Protein AF-A0AAV9ZLQ4-F1 (afdb_monomer_lite)

Organism: NCBI:txid2862362

Foldseek 3Di:
DDDDPPDDPVVVQVVQLVVQVVVLVLLCVQVCVVVCVQLVNPDCPLVNLAHQAFDDPDPVVCQDQSNWHWHKFKAFPVLQVVLQVVQVVVCVVVVPHRPPDGQWDFSTWGDDDPLNRTITITIGTHHPVLVPCPPDVVSVLSVQLRVLRSQCSGNPPNPVSVVSNCVSVVVVCVPVVSCVVVCVVCVVPPVVVVVVVPVVPPPPDPDDDD

Sequence (210 aa):
YQWNEAFNHSRFRSHIMISNEHDIDQWIKTDTEQRLQRLGIENGDKLSSAQRMTFASTAGDIIQRSCDIRVPVILPISFAVFANQVVKDFSTVSGIGIPGNPLLECLSCGPDHHDGSVEGLFLWTIGCELMWQKSHRAIDGLFEVLYAFKQANHPLREDVQLKRLFTALSRHANSQSEYDAFRQWMCPMFLEEFRLTIKPRLNTSTLTLD

Structure (mmCIF, N/CA/C/O backbone):
data_AF-A0AAV9ZLQ4-F1
#
_entry.id   AF-A0AAV9ZLQ4-F1
#
loop_
_atom_site.group_PDB
_atom_site.id
_atom_site.type_symbol
_atom_site.label_atom_id
_atom_site.label_alt_id
_atom_site.label_comp_id
_atom_site.label_asym_id
_atom_site.label_entity_id
_atom_site.label_seq_id
_atom_site.pdbx_PDB_ins_code
_atom_site.Cartn_x
_atom_site.Cartn_y
_atom_site.Cartn_z
_atom_site.occupancy
_atom_site.B_iso_or_equiv
_atom_site.auth_seq_id
_atom_site.auth_comp_id
_atom_site.auth_asym_id
_atom_site.auth_atom_id
_atom_site.pdbx_PDB_model_num
ATOM 1 N N . TYR A 1 1 ? 3.397 15.494 27.813 1.00 43.38 1 TYR A N 1
ATOM 2 C CA . TYR A 1 1 ? 2.218 15.747 26.965 1.00 43.38 1 TYR A CA 1
ATOM 3 C C . TYR A 1 1 ? 1.085 16.215 27.859 1.00 43.38 1 TYR A C 1
ATOM 5 O O . TYR A 1 1 ? 0.721 15.470 28.757 1.00 43.38 1 TYR A O 1
ATOM 13 N N . GLN A 1 2 ? 0.603 17.450 27.696 1.00 58.69 2 GLN A N 1
ATOM 14 C CA . GLN A 1 2 ? -0.590 17.916 28.411 1.00 58.69 2 GLN A CA 1
ATOM 15 C C . GLN A 1 2 ? -1.830 17.419 27.664 1.00 58.69 2 GLN A C 1
ATOM 17 O O . GLN A 1 2 ? -1.904 17.540 26.441 1.00 58.69 2 GLN A O 1
ATOM 22 N N . TRP A 1 3 ? -2.761 16.805 28.392 1.00 65.69 3 TRP A N 1
ATOM 23 C CA . TRP A 1 3 ? -4.039 16.358 27.847 1.00 65.69 3 TRP A CA 1
ATOM 24 C C . TRP A 1 3 ? -4.874 17.575 27.436 1.00 65.69 3 TRP A C 1
ATOM 26 O O . TRP A 1 3 ? -5.020 18.516 28.212 1.00 65.69 3 TRP A O 1
ATOM 36 N N . ASN A 1 4 ? -5.399 17.574 26.210 1.00 77.31 4 ASN A N 1
ATOM 37 C CA . ASN A 1 4 ? -6.271 18.642 25.734 1.00 77.31 4 ASN A CA 1
ATOM 38 C C . ASN A 1 4 ? -7.711 18.336 26.161 1.00 77.31 4 ASN A C 1
ATOM 40 O O . ASN A 1 4 ? -8.364 17.488 25.560 1.00 77.31 4 ASN A O 1
ATOM 44 N N . GLU A 1 5 ? -8.219 19.043 27.171 1.00 82.31 5 GLU A N 1
ATOM 45 C CA . GLU A 1 5 ? -9.595 18.865 27.660 1.00 82.31 5 GLU A CA 1
ATOM 46 C C . GLU A 1 5 ? -10.665 19.193 26.607 1.00 82.31 5 GLU A C 1
ATOM 48 O O . GLU A 1 5 ? -11.797 18.730 26.703 1.00 82.31 5 GLU A O 1
ATOM 53 N N . ALA A 1 6 ? -10.307 19.929 25.552 1.00 77.94 6 ALA A N 1
ATOM 54 C CA . ALA A 1 6 ? -11.186 20.215 24.426 1.00 77.94 6 ALA A CA 1
ATOM 55 C C . ALA A 1 6 ? -11.095 19.161 23.298 1.00 77.94 6 ALA A C 1
ATOM 57 O O . ALA A 1 6 ? -11.530 19.421 22.168 1.00 77.94 6 ALA A O 1
ATOM 58 N N . PHE A 1 7 ? -10.496 17.994 23.564 1.00 75.62 7 PHE A N 1
ATOM 59 C CA . PHE A 1 7 ? -10.468 16.855 22.649 1.00 75.62 7 PHE A CA 1
ATOM 60 C C . PHE A 1 7 ? -11.867 16.243 22.507 1.00 75.62 7 PHE A C 1
ATOM 62 O O . PHE A 1 7 ? -12.508 15.873 23.486 1.00 75.62 7 PHE A O 1
ATOM 69 N N . ASN A 1 8 ? -12.346 16.117 21.270 1.00 84.56 8 ASN A N 1
ATOM 70 C CA . ASN A 1 8 ? -13.591 15.422 20.957 1.00 84.56 8 ASN A CA 1
ATOM 71 C C . ASN A 1 8 ? -13.442 14.623 19.656 1.00 84.56 8 ASN A C 1
ATOM 73 O O . ASN A 1 8 ? -12.529 14.871 18.863 1.00 84.56 8 ASN A O 1
ATOM 77 N N . HIS A 1 9 ? -14.351 13.672 19.423 1.00 81.06 9 HIS A N 1
ATOM 78 C CA . HIS A 1 9 ? -14.289 12.772 18.265 1.00 81.06 9 HIS A CA 1
ATOM 79 C C . HIS A 1 9 ? -14.282 13.518 16.925 1.00 81.06 9 HIS A C 1
ATOM 81 O O . HIS A 1 9 ? -13.586 13.107 16.000 1.00 81.06 9 HIS A O 1
ATOM 87 N N . SER A 1 10 ? -15.010 14.636 16.823 1.00 84.25 10 SER A N 1
ATOM 88 C CA . SER A 1 10 ? -15.039 15.444 15.601 1.00 84.25 10 SER A CA 1
ATOM 89 C C . SER A 1 10 ? -13.664 16.027 15.291 1.00 84.25 10 SER A C 1
ATOM 91 O O . SER A 1 10 ? -13.196 15.920 14.163 1.00 84.25 10 SER A O 1
ATOM 93 N N . ARG A 1 11 ? -12.989 16.602 16.293 1.00 82.12 11 ARG A N 1
ATOM 94 C CA . ARG A 1 11 ? -11.636 17.151 16.139 1.00 82.12 11 ARG A CA 1
ATOM 95 C C . ARG A 1 11 ? -10.627 16.061 15.821 1.00 82.12 11 ARG A C 1
ATOM 97 O O . ARG A 1 11 ? -9.795 16.258 14.946 1.00 82.12 11 ARG A O 1
ATOM 104 N N . PHE A 1 12 ? -10.720 14.909 16.482 1.00 82.75 12 PHE A N 1
ATOM 105 C CA . PHE A 1 12 ? -9.845 13.776 16.189 1.00 82.75 12 PHE A CA 1
ATOM 106 C C . PHE A 1 12 ? -9.976 13.310 14.735 1.00 82.75 12 PHE A C 1
ATOM 108 O O . PHE A 1 12 ? -8.971 13.164 14.044 1.00 82.75 12 PHE A O 1
ATOM 115 N N . ARG A 1 13 ? -11.214 13.172 14.242 1.00 86.19 13 ARG A N 1
ATOM 116 C CA . ARG A 1 13 ? -11.487 12.851 12.837 1.00 86.19 13 ARG A CA 1
ATOM 117 C C . ARG A 1 13 ? -10.885 13.893 11.896 1.00 86.19 13 ARG A C 1
ATOM 119 O O . ARG A 1 13 ? -10.197 13.517 10.952 1.00 86.19 13 ARG A O 1
ATOM 126 N N . SER A 1 14 ? -11.094 15.182 12.168 1.00 84.62 14 SER A N 1
ATOM 127 C CA . SER A 1 14 ? -10.501 16.261 11.370 1.00 84.62 14 SER A CA 1
ATOM 128 C C . SER A 1 14 ? -8.971 16.197 11.363 1.00 84.62 14 SER A C 1
ATOM 130 O O . SER A 1 14 ? -8.370 16.341 10.306 1.00 84.62 14 SER A O 1
ATOM 132 N N . HIS A 1 15 ? -8.333 15.920 12.504 1.00 84.62 15 HIS A N 1
ATOM 133 C CA . HIS A 1 15 ? -6.879 15.763 12.577 1.00 84.62 15 HIS A CA 1
ATOM 134 C C . HIS A 1 15 ? -6.368 14.580 11.748 1.00 84.62 15 HIS A C 1
ATOM 136 O O . HIS A 1 15 ? -5.341 14.716 11.091 1.00 84.62 15 HIS A O 1
ATOM 142 N N . ILE A 1 16 ? -7.079 13.448 11.737 1.00 84.56 16 ILE A N 1
ATOM 143 C CA . ILE A 1 16 ? -6.725 12.302 10.887 1.00 84.56 16 ILE A CA 1
ATOM 144 C C . ILE A 1 16 ? -6.841 12.662 9.405 1.00 84.56 16 ILE A C 1
ATOM 146 O O . ILE A 1 16 ? -5.930 12.351 8.644 1.00 84.56 16 ILE A O 1
ATOM 150 N N . MET A 1 17 ? -7.923 13.335 8.997 1.00 85.50 17 MET A N 1
ATOM 151 C CA . MET A 1 17 ? -8.110 13.754 7.602 1.00 85.50 17 MET A CA 1
ATOM 152 C C . MET A 1 17 ? -6.990 14.697 7.151 1.00 85.50 17 MET A C 1
ATOM 154 O O . MET A 1 17 ? -6.310 14.396 6.176 1.00 85.50 17 MET A O 1
ATOM 158 N N . ILE A 1 18 ? -6.714 15.745 7.936 1.00 85.38 18 ILE A N 1
ATOM 159 C CA . ILE A 1 18 ? -5.615 16.690 7.677 1.00 85.38 18 ILE A CA 1
ATOM 160 C C . ILE A 1 18 ? -4.266 15.962 7.623 1.00 85.38 18 ILE A C 1
ATOM 162 O O . ILE A 1 18 ? -3.424 16.276 6.789 1.00 85.38 18 ILE A O 1
ATOM 166 N N . SER A 1 19 ? -4.040 14.980 8.500 1.00 84.31 19 SER A N 1
ATOM 167 C CA . SER A 1 19 ? -2.794 14.211 8.500 1.00 84.31 19 SER A CA 1
ATOM 168 C C . SER A 1 19 ? -2.651 13.320 7.266 1.00 84.31 19 SER A C 1
ATOM 170 O O . SER A 1 19 ? -1.540 13.191 6.764 1.00 84.31 19 SER A O 1
ATOM 172 N N . ASN A 1 20 ? -3.730 12.697 6.783 1.00 83.56 20 ASN A N 1
ATOM 173 C CA . ASN A 1 20 ? -3.691 11.895 5.558 1.00 83.56 20 ASN A CA 1
ATOM 174 C C . ASN A 1 20 ? -3.419 12.779 4.334 1.00 83.56 20 ASN A C 1
ATOM 176 O O . ASN A 1 20 ? -2.557 12.435 3.531 1.00 83.56 20 ASN A O 1
ATOM 180 N N . GLU A 1 21 ? -4.100 13.924 4.228 1.00 86.00 21 GLU A N 1
ATOM 181 C CA . GLU A 1 21 ? -3.862 14.920 3.174 1.00 86.00 21 GLU A CA 1
ATOM 182 C C . GLU A 1 21 ? -2.408 15.403 3.198 1.00 86.00 21 GLU A C 1
ATOM 184 O O . GLU A 1 21 ? -1.716 15.353 2.183 1.00 86.00 21 GLU A O 1
ATOM 189 N N . HIS A 1 22 ? -1.902 15.773 4.379 1.00 84.31 22 HIS A N 1
ATOM 190 C CA . HIS A 1 22 ? -0.515 16.198 4.543 1.00 84.31 22 HIS A CA 1
ATOM 191 C C . HIS A 1 22 ? 0.486 15.112 4.136 1.00 84.31 22 HIS A C 1
ATOM 193 O O . HIS A 1 22 ? 1.472 15.409 3.467 1.00 84.31 22 HIS A O 1
ATOM 199 N N . ASP A 1 23 ? 0.249 13.857 4.520 1.00 81.00 23 ASP A N 1
ATOM 200 C CA . ASP A 1 23 ? 1.123 12.739 4.165 1.00 81.00 23 ASP A CA 1
ATOM 201 C C . ASP A 1 23 ? 1.166 12.498 2.648 1.00 81.00 23 ASP A C 1
ATOM 203 O O . ASP A 1 23 ? 2.237 12.214 2.109 1.00 81.00 23 ASP A O 1
ATOM 207 N N . ILE A 1 24 ? 0.026 12.623 1.960 1.00 82.94 24 ILE A N 1
ATOM 208 C CA . ILE A 1 24 ? -0.060 12.507 0.497 1.00 82.94 24 ILE A CA 1
ATOM 209 C C . ILE A 1 24 ? 0.680 13.669 -0.166 1.00 82.94 24 ILE A C 1
ATOM 211 O O . ILE A 1 24 ? 1.508 13.438 -1.044 1.00 82.94 24 ILE A O 1
ATOM 215 N N . ASP A 1 25 ? 0.452 14.899 0.296 1.00 83.44 25 ASP A N 1
ATOM 216 C CA . ASP A 1 25 ? 1.139 16.088 -0.208 1.00 83.44 25 ASP A CA 1
ATOM 217 C C . ASP A 1 25 ? 2.655 15.977 -0.052 1.00 83.44 25 ASP A C 1
ATOM 219 O O . ASP A 1 25 ? 3.410 16.306 -0.968 1.00 83.44 25 ASP A O 1
ATOM 223 N N . GLN A 1 26 ? 3.117 15.519 1.116 1.00 80.50 26 GLN A N 1
ATOM 224 C CA . GLN A 1 26 ? 4.537 15.295 1.360 1.00 80.50 26 GLN A CA 1
ATOM 225 C C . GLN A 1 26 ? 5.087 14.228 0.422 1.00 80.50 26 GLN A C 1
ATOM 227 O O . GLN A 1 26 ? 6.150 14.440 -0.157 1.00 80.50 26 GLN A O 1
ATOM 232 N N . TRP A 1 27 ? 4.369 13.119 0.237 1.00 78.25 27 TRP A N 1
ATOM 233 C CA . TRP A 1 27 ? 4.774 12.039 -0.661 1.00 78.25 27 TRP A CA 1
ATOM 234 C C . TRP A 1 27 ? 4.890 12.503 -2.121 1.00 78.25 27 TRP A C 1
ATOM 236 O O . TRP A 1 27 ? 5.879 12.196 -2.779 1.00 78.25 27 TRP A O 1
ATOM 246 N N . ILE A 1 28 ? 3.945 13.316 -2.606 1.00 79.69 28 ILE A N 1
ATOM 247 C CA . ILE A 1 28 ? 4.001 13.903 -3.955 1.00 79.69 28 ILE A CA 1
ATOM 248 C C . ILE A 1 28 ? 5.228 14.817 -4.092 1.00 79.69 28 ILE A C 1
ATOM 250 O O . ILE A 1 28 ? 5.986 14.683 -5.050 1.00 79.69 28 ILE A O 1
ATOM 254 N N . LYS A 1 29 ? 5.462 15.705 -3.114 1.00 77.38 29 LYS A N 1
ATOM 255 C CA . LYS A 1 29 ? 6.555 16.698 -3.136 1.00 77.38 29 LYS A CA 1
ATOM 256 C C . LYS A 1 29 ? 7.956 16.093 -3.004 1.00 77.38 29 LYS A C 1
ATOM 258 O O . LYS A 1 29 ? 8.941 16.744 -3.340 1.00 77.38 29 LYS A O 1
ATOM 263 N N . THR A 1 30 ? 8.078 14.881 -2.468 1.00 69.12 30 THR A N 1
ATOM 264 C CA . THR A 1 30 ? 9.369 14.248 -2.182 1.00 69.12 30 THR A CA 1
ATOM 265 C C . THR A 1 30 ? 9.844 13.405 -3.365 1.00 69.12 30 THR A C 1
ATOM 267 O O . THR A 1 30 ? 9.633 12.200 -3.360 1.00 69.12 30 THR A O 1
ATOM 270 N N . ASP A 1 31 ? 10.457 14.043 -4.378 1.00 58.31 31 ASP A N 1
ATOM 271 C CA . ASP A 1 31 ? 11.136 13.480 -5.584 1.00 58.31 31 ASP A CA 1
ATOM 272 C C . ASP A 1 31 ? 10.352 12.426 -6.406 1.00 58.31 31 ASP A C 1
ATOM 274 O O . ASP A 1 31 ? 10.776 11.926 -7.448 1.00 58.31 31 ASP A O 1
ATOM 278 N N . THR A 1 32 ? 9.138 12.121 -5.962 1.00 64.19 32 THR A N 1
ATOM 279 C CA . THR A 1 32 ? 8.181 11.248 -6.618 1.00 64.19 32 THR A CA 1
ATOM 280 C C . THR A 1 32 ? 7.447 12.034 -7.697 1.00 64.19 32 THR A C 1
ATOM 282 O O . THR A 1 32 ? 6.981 11.431 -8.648 1.00 64.19 32 THR A O 1
ATOM 285 N N . GLU A 1 33 ? 7.413 13.369 -7.635 1.00 72.12 33 GLU A N 1
ATOM 286 C CA . GLU A 1 33 ? 6.785 14.234 -8.639 1.00 72.12 33 GLU A CA 1
ATOM 287 C C . GLU A 1 33 ? 7.270 13.929 -10.067 1.00 72.12 33 GLU A C 1
ATOM 289 O O . GLU A 1 33 ? 6.452 13.699 -10.954 1.00 72.12 33 GLU A O 1
ATOM 294 N N . GLN A 1 34 ? 8.583 13.787 -10.288 1.00 71.25 34 GLN A N 1
ATOM 295 C CA . GLN A 1 34 ? 9.123 13.423 -11.607 1.00 71.25 34 GLN A CA 1
ATOM 296 C C . GLN A 1 34 ? 8.744 11.994 -12.033 1.00 71.25 34 GLN A C 1
ATOM 298 O O . GLN A 1 34 ? 8.537 11.721 -13.217 1.00 71.25 34 GLN A O 1
ATOM 303 N N . ARG A 1 35 ? 8.656 11.050 -11.086 1.00 75.88 35 ARG A N 1
ATOM 304 C CA . ARG A 1 35 ? 8.195 9.674 -11.357 1.00 75.88 35 ARG A CA 1
ATOM 305 C C . ARG A 1 35 ? 6.695 9.638 -11.648 1.00 75.88 35 ARG A C 1
ATOM 307 O O . ARG A 1 35 ? 6.276 8.964 -12.578 1.00 75.88 35 ARG A O 1
ATOM 314 N N . LEU A 1 36 ? 5.894 10.400 -10.913 1.00 77.44 36 LEU A N 1
ATOM 315 C CA . LEU A 1 36 ? 4.449 10.535 -11.091 1.00 77.44 36 LEU A CA 1
ATOM 316 C C . LEU A 1 36 ? 4.113 11.194 -12.429 1.00 77.44 36 LEU A C 1
ATOM 318 O O . LEU A 1 36 ? 3.237 10.699 -13.135 1.00 77.44 36 LEU A O 1
ATOM 322 N N . GLN A 1 37 ? 4.863 12.224 -12.827 1.00 78.38 37 GLN A N 1
ATOM 323 C CA . GLN A 1 37 ? 4.755 12.832 -14.155 1.00 78.38 37 GLN A CA 1
ATOM 324 C C . GLN A 1 37 ? 5.039 11.811 -15.265 1.00 78.38 37 GLN A C 1
ATOM 326 O O . GLN A 1 37 ? 4.257 11.705 -16.206 1.00 78.38 37 GLN A O 1
ATOM 331 N N . ARG A 1 38 ? 6.094 10.989 -15.132 1.00 77.06 38 ARG A N 1
ATOM 332 C CA . ARG A 1 38 ? 6.369 9.880 -16.072 1.00 77.06 38 ARG A CA 1
ATOM 333 C C . ARG A 1 38 ? 5.235 8.854 -16.139 1.00 77.06 38 ARG A C 1
ATOM 335 O O . ARG A 1 38 ? 4.995 8.276 -17.194 1.00 77.06 38 ARG A O 1
ATOM 342 N N . LEU A 1 39 ? 4.521 8.655 -15.034 1.00 77.88 39 LEU A N 1
ATOM 343 C CA . LEU A 1 39 ? 3.338 7.796 -14.955 1.00 77.88 39 LEU A CA 1
ATOM 344 C C . LEU A 1 39 ? 2.045 8.500 -15.412 1.00 77.88 39 LEU A C 1
ATOM 346 O O . LEU A 1 39 ? 0.964 7.929 -15.255 1.00 77.88 39 LEU A O 1
ATOM 350 N N . GLY A 1 40 ? 2.117 9.720 -15.958 1.00 75.25 40 GLY A N 1
ATOM 351 C CA . GLY A 1 40 ? 0.956 10.473 -16.443 1.00 75.25 40 GLY A CA 1
ATOM 352 C C . GLY A 1 40 ? 0.020 10.941 -15.327 1.00 75.25 40 GLY A C 1
ATOM 353 O O . GLY A 1 40 ? -1.200 10.962 -15.500 1.00 75.25 40 GLY A O 1
ATOM 354 N N . ILE A 1 41 ? 0.567 11.242 -14.147 1.00 75.06 41 ILE A N 1
ATOM 355 C CA . ILE A 1 41 ? -0.188 11.764 -13.007 1.00 75.06 41 ILE A CA 1
ATOM 356 C C . ILE A 1 41 ? 0.215 13.212 -12.784 1.00 75.06 41 ILE A C 1
ATOM 358 O O . ILE A 1 41 ? 1.253 13.501 -12.196 1.00 75.06 41 ILE A O 1
ATOM 362 N N . GLU A 1 42 ? -0.629 14.110 -13.280 1.00 65.81 42 GLU A N 1
ATOM 363 C CA . GLU A 1 42 ? -0.389 15.555 -13.238 1.00 65.81 42 GLU A CA 1
ATOM 364 C C . GLU A 1 42 ? -0.992 16.208 -11.989 1.00 65.81 42 GLU A C 1
ATOM 366 O O . GLU A 1 42 ? -0.467 17.204 -11.510 1.00 65.81 42 GLU A O 1
ATOM 371 N N . ASN A 1 43 ? -2.044 15.613 -11.415 1.00 63.06 43 ASN A N 1
ATOM 372 C CA . ASN A 1 43 ? -2.726 16.111 -10.223 1.00 63.06 43 ASN A CA 1
ATOM 373 C C . ASN A 1 43 ? -2.988 14.952 -9.256 1.00 63.06 43 ASN A C 1
ATOM 375 O O . ASN A 1 43 ? -3.426 13.875 -9.671 1.00 63.06 43 ASN A O 1
ATOM 379 N N . GLY A 1 44 ? -2.741 15.169 -7.961 1.00 64.62 44 GLY A N 1
ATOM 380 C CA . GLY A 1 44 ? -2.916 14.188 -6.880 1.00 64.62 44 GLY A CA 1
ATOM 381 C C . GLY A 1 44 ? -4.334 13.617 -6.719 1.00 64.62 44 GLY A C 1
ATOM 382 O O . GLY A 1 44 ? -4.558 12.812 -5.823 1.00 64.62 44 GLY A O 1
ATOM 383 N N . ASP A 1 45 ? -5.284 13.959 -7.591 1.00 70.81 45 ASP A N 1
ATOM 384 C CA . ASP A 1 45 ? -6.664 13.466 -7.603 1.00 70.81 45 ASP A CA 1
ATOM 385 C C . ASP A 1 45 ? -6.749 11.935 -7.602 1.00 70.81 45 ASP A C 1
ATOM 387 O O . ASP A 1 45 ? -7.587 11.356 -6.908 1.00 70.81 45 ASP A O 1
ATOM 391 N N . LYS A 1 46 ? -5.835 11.250 -8.304 1.00 72.75 46 LYS A N 1
ATOM 392 C CA . LYS A 1 46 ? -5.750 9.776 -8.291 1.00 72.75 46 LYS A CA 1
ATOM 393 C C . LYS A 1 46 ? -5.375 9.210 -6.913 1.00 72.75 46 LYS A C 1
ATOM 395 O O . LYS A 1 46 ? -5.680 8.059 -6.618 1.00 72.75 46 LYS A O 1
ATOM 400 N N . LEU A 1 47 ? -4.743 10.016 -6.064 1.00 82.00 47 LEU A N 1
ATOM 401 C CA . LEU A 1 47 ? -4.331 9.675 -4.703 1.00 82.00 47 LEU A CA 1
ATOM 402 C C . LEU A 1 47 ? -5.341 10.126 -3.645 1.00 82.00 47 LEU A C 1
ATOM 404 O O . LEU A 1 47 ? -5.135 9.831 -2.474 1.00 82.00 47 LEU A O 1
ATOM 408 N N . SER A 1 48 ? -6.448 10.772 -4.028 1.00 81.38 48 SER A N 1
ATOM 409 C CA . SER A 1 48 ? -7.499 11.226 -3.096 1.00 81.38 48 SER A CA 1
ATOM 410 C C . SER A 1 48 ? -8.075 10.109 -2.221 1.00 81.38 48 SER A C 1
ATOM 412 O O . SER A 1 48 ? -8.610 10.365 -1.146 1.00 81.38 48 SER A O 1
ATOM 414 N N . SER A 1 49 ? -7.953 8.862 -2.675 1.00 84.25 49 SER A N 1
ATOM 415 C CA . SER A 1 49 ? -8.414 7.680 -1.952 1.00 84.25 49 SER A CA 1
ATOM 416 C C . SER A 1 49 ? -7.319 6.959 -1.153 1.00 84.25 49 SER A C 1
ATOM 418 O O . SER A 1 49 ? -7.590 5.923 -0.541 1.00 84.25 49 SER A O 1
ATOM 420 N N . ALA A 1 50 ? -6.093 7.495 -1.139 1.00 85.62 50 ALA A N 1
ATOM 421 C CA . ALA A 1 50 ? -5.042 7.062 -0.232 1.00 85.62 50 ALA A CA 1
ATOM 422 C C . ALA A 1 50 ? -5.369 7.499 1.201 1.00 85.62 50 ALA A C 1
ATOM 424 O O . ALA A 1 50 ? -5.855 8.596 1.461 1.00 85.62 50 ALA A O 1
ATOM 425 N N . GLN A 1 51 ? -5.087 6.619 2.152 1.00 87.69 51 GLN A N 1
ATOM 426 C CA . GLN A 1 51 ? -5.431 6.817 3.548 1.00 87.69 51 GLN A CA 1
ATOM 427 C C . GLN A 1 51 ? -4.487 5.995 4.420 1.00 87.69 51 GLN A C 1
ATOM 429 O O . GLN A 1 51 ? -4.510 4.769 4.390 1.00 87.69 51 GLN A O 1
ATOM 434 N N . ARG A 1 52 ? -3.644 6.651 5.222 1.00 83.81 52 ARG A N 1
ATOM 435 C CA . ARG A 1 52 ? -2.692 5.959 6.110 1.00 83.81 52 ARG A CA 1
ATOM 436 C C . ARG A 1 52 ? -3.266 5.678 7.489 1.00 83.81 52 ARG A C 1
ATOM 438 O O . ARG A 1 52 ? -2.806 4.763 8.168 1.00 83.81 52 ARG A O 1
ATOM 445 N N . MET A 1 53 ? -4.251 6.471 7.895 1.00 85.56 53 MET A N 1
ATOM 446 C CA . MET A 1 53 ? -4.955 6.338 9.161 1.00 85.56 53 MET A CA 1
ATOM 447 C C . MET A 1 53 ? -6.457 6.417 8.941 1.00 85.56 53 MET A C 1
ATOM 449 O O . MET A 1 53 ? -6.950 7.263 8.192 1.00 85.56 53 MET A O 1
ATOM 453 N N . THR A 1 54 ? -7.191 5.560 9.638 1.00 87.12 54 THR A N 1
ATOM 454 C CA . THR A 1 54 ? -8.650 5.527 9.619 1.00 87.12 54 THR A CA 1
ATOM 455 C C . THR A 1 54 ? -9.223 5.711 11.015 1.00 87.12 54 THR A C 1
ATOM 457 O O . THR A 1 54 ? -8.532 5.559 12.023 1.00 87.12 54 THR A O 1
ATOM 460 N N . PHE A 1 55 ? -10.492 6.081 11.065 1.00 85.12 55 PHE A N 1
ATOM 461 C CA . PHE A 1 55 ? -11.252 6.217 12.290 1.00 85.12 55 PHE A CA 1
ATOM 462 C C . PHE A 1 55 ? -12.702 5.863 12.011 1.00 85.12 55 PHE A C 1
ATOM 464 O O . PHE A 1 55 ? -13.242 6.197 10.957 1.00 85.12 55 PHE A O 1
ATOM 471 N N . ALA A 1 56 ? -13.342 5.260 13.004 1.00 87.31 56 ALA A N 1
ATOM 472 C CA . ALA A 1 56 ? -14.762 5.000 12.980 1.00 87.31 56 ALA A CA 1
ATOM 473 C C . ALA A 1 56 ? -15.355 5.166 14.382 1.00 87.31 56 ALA A C 1
ATOM 475 O O . ALA A 1 56 ? -14.657 5.033 15.389 1.00 87.31 56 ALA A O 1
ATOM 476 N N . SER A 1 57 ? -16.649 5.478 14.454 1.00 85.44 57 SER A N 1
ATOM 477 C CA . SER A 1 57 ? -17.347 5.669 15.732 1.00 85.44 57 SER A CA 1
ATOM 478 C C . SER A 1 57 ? -17.690 4.354 16.430 1.00 85.44 57 SER A C 1
ATOM 480 O O . SER A 1 57 ? -17.979 4.362 17.625 1.00 85.44 57 SER A O 1
ATOM 482 N N . THR A 1 58 ? -17.639 3.233 15.708 1.00 88.19 58 THR A N 1
ATOM 483 C CA . THR A 1 58 ? -17.877 1.898 16.252 1.00 88.19 58 THR A CA 1
ATOM 484 C C . THR A 1 58 ? -16.844 0.900 15.733 1.00 88.19 58 THR A C 1
ATOM 486 O O . THR A 1 58 ? -16.230 1.092 14.682 1.00 88.19 58 THR A O 1
ATOM 489 N N . ALA A 1 59 ? -16.674 -0.207 16.459 1.00 85.81 59 ALA A N 1
ATOM 490 C CA . ALA A 1 59 ? -15.827 -1.315 16.020 1.00 85.81 59 ALA A CA 1
ATOM 491 C C . ALA A 1 59 ? -16.400 -2.071 14.803 1.00 85.81 59 ALA A C 1
ATOM 493 O O . ALA A 1 59 ? -15.657 -2.747 14.105 1.00 85.81 59 ALA A O 1
ATOM 494 N N . GLY A 1 60 ? -17.706 -1.975 14.535 1.00 86.75 60 GLY A N 1
ATOM 495 C CA . GLY A 1 60 ? -18.293 -2.549 13.321 1.00 86.75 60 GLY A CA 1
ATOM 496 C C . GLY A 1 60 ? -17.970 -1.719 12.080 1.00 86.75 60 GLY A C 1
ATOM 497 O O . GLY A 1 60 ? -17.781 -2.264 10.999 1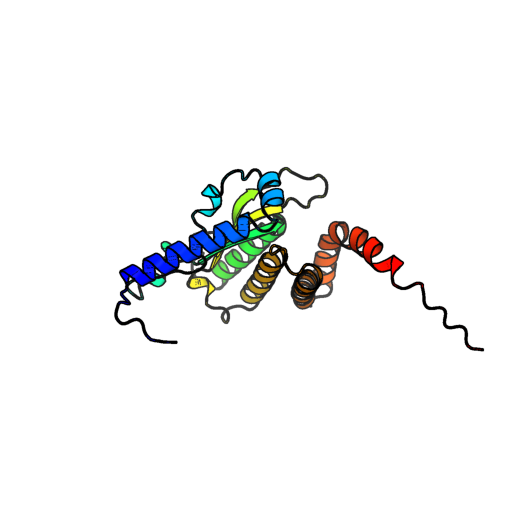.00 86.75 60 GLY A O 1
ATOM 498 N N . ASP A 1 61 ? -17.851 -0.405 12.246 1.00 87.88 61 ASP A N 1
ATOM 499 C CA . ASP A 1 61 ? -17.541 0.503 11.146 1.00 87.88 61 ASP A CA 1
ATOM 500 C C . ASP A 1 61 ? -16.051 0.474 10.777 1.00 87.88 61 ASP A C 1
ATOM 502 O O . ASP A 1 61 ? -15.712 0.591 9.606 1.00 87.88 61 ASP A O 1
ATOM 506 N N . ILE A 1 62 ? -15.148 0.258 11.745 1.00 87.19 62 ILE A N 1
ATOM 507 C CA . ILE A 1 62 ? -13.695 0.260 11.478 1.00 87.19 62 ILE A CA 1
ATOM 508 C C . ILE A 1 62 ? -13.242 -0.902 10.586 1.00 87.19 62 ILE A C 1
ATOM 510 O O . ILE A 1 62 ? -12.220 -0.795 9.918 1.00 87.19 62 ILE A O 1
ATOM 514 N N . ILE A 1 63 ? -13.995 -2.004 10.579 1.00 86.06 63 ILE A N 1
ATOM 515 C CA . ILE A 1 63 ? -13.728 -3.176 9.733 1.00 86.06 63 ILE A CA 1
ATOM 516 C C . ILE A 1 63 ? -14.393 -3.066 8.354 1.00 86.06 63 ILE A C 1
ATOM 518 O O . ILE A 1 63 ? -14.288 -3.983 7.544 1.00 86.06 63 ILE A O 1
ATOM 522 N N . GLN A 1 64 ? -15.120 -1.977 8.080 1.00 87.50 64 GLN A N 1
ATOM 523 C CA . GLN A 1 64 ? -15.672 -1.732 6.753 1.00 87.50 64 GLN A CA 1
ATOM 524 C C . GLN A 1 64 ? -14.562 -1.323 5.790 1.00 87.50 64 GLN A C 1
ATOM 526 O O . GLN A 1 64 ? -13.631 -0.614 6.157 1.00 87.50 64 GLN A O 1
ATOM 531 N N . ARG A 1 65 ? -14.731 -1.668 4.512 1.00 83.50 65 ARG A N 1
ATOM 532 C CA . ARG A 1 65 ? -13.748 -1.362 3.460 1.00 83.50 65 ARG A CA 1
ATOM 533 C C . ARG A 1 65 ? -13.474 0.128 3.267 1.00 83.50 65 ARG A C 1
ATOM 535 O O . ARG A 1 65 ? -12.393 0.518 2.850 1.00 83.50 65 ARG A O 1
ATOM 542 N N . SER A 1 66 ? -14.447 0.984 3.580 1.00 86.81 66 SER A N 1
ATOM 543 C CA . SER A 1 66 ? -14.255 2.441 3.579 1.00 86.81 66 SER A CA 1
ATOM 544 C C . SER A 1 66 ? -13.229 2.914 4.611 1.00 86.81 66 SER A C 1
ATOM 546 O O . SER A 1 66 ? -12.802 4.062 4.557 1.00 86.81 66 SER A O 1
ATOM 548 N N . CYS A 1 67 ? -12.873 2.055 5.566 1.00 88.06 67 CYS A N 1
ATOM 549 C CA . CYS A 1 67 ? -11.873 2.300 6.588 1.00 88.06 67 CYS A CA 1
ATOM 550 C C . CYS A 1 67 ? -10.544 1.581 6.310 1.00 88.06 67 CYS A C 1
ATOM 552 O O . CYS A 1 67 ? -9.640 1.710 7.134 1.00 88.06 67 CYS A O 1
ATOM 554 N N . ASP A 1 68 ? -10.394 0.872 5.188 1.00 89.06 68 ASP A N 1
ATOM 555 C CA . ASP A 1 68 ? -9.137 0.202 4.859 1.00 89.06 68 ASP A CA 1
ATOM 556 C C . ASP A 1 68 ? -8.001 1.218 4.699 1.00 89.06 68 ASP A C 1
ATOM 558 O O . ASP A 1 68 ? -8.166 2.311 4.150 1.00 89.06 68 ASP A O 1
ATOM 562 N N . ILE A 1 69 ? -6.811 0.843 5.164 1.00 89.50 69 ILE A N 1
ATOM 563 C CA . ILE A 1 69 ? -5.612 1.651 4.950 1.00 89.50 69 ILE A CA 1
ATOM 564 C C . ILE A 1 69 ? -5.182 1.463 3.495 1.00 89.50 69 ILE A C 1
ATOM 566 O O . ILE A 1 69 ? -5.020 0.337 3.033 1.00 89.50 69 ILE A O 1
ATOM 570 N N . ARG A 1 70 ? -4.963 2.559 2.770 1.00 91.06 70 ARG A N 1
ATOM 571 C CA . ARG A 1 70 ? -4.590 2.557 1.351 1.00 91.06 70 ARG A CA 1
ATOM 572 C C . ARG A 1 70 ? -3.329 3.379 1.154 1.00 91.06 70 ARG A C 1
ATOM 574 O O . ARG A 1 70 ? -3.333 4.597 1.312 1.00 91.06 70 ARG A O 1
ATOM 581 N N . VAL A 1 71 ? -2.226 2.706 0.854 1.00 89.12 71 VAL A N 1
ATOM 582 C CA . VAL A 1 71 ? -0.896 3.316 0.772 1.00 89.12 71 VAL A CA 1
ATOM 583 C C . VAL A 1 71 ? -0.453 3.375 -0.688 1.00 89.12 71 VAL A C 1
ATOM 585 O O . VAL A 1 71 ? -0.425 2.333 -1.341 1.00 89.12 71 VAL A O 1
ATOM 588 N N . PRO A 1 72 ? -0.070 4.548 -1.216 1.00 89.38 72 PRO A N 1
ATOM 589 C CA . PRO A 1 72 ? 0.478 4.625 -2.557 1.00 89.38 72 PRO A CA 1
ATOM 590 C C . PRO A 1 72 ? 1.867 3.994 -2.607 1.00 89.38 72 PRO A C 1
ATOM 592 O O . PRO A 1 72 ? 2.714 4.230 -1.739 1.00 89.38 72 PRO A O 1
ATOM 595 N N . VAL A 1 73 ? 2.098 3.186 -3.635 1.00 88.56 73 VAL A N 1
ATOM 596 C CA . VAL A 1 73 ? 3.385 2.545 -3.904 1.00 88.56 73 VAL A CA 1
ATOM 597 C C . VAL A 1 73 ? 3.661 2.556 -5.404 1.00 88.56 73 VAL A C 1
ATOM 599 O O . VAL A 1 73 ? 2.776 2.274 -6.208 1.00 88.56 73 VAL A O 1
ATOM 602 N N . ILE A 1 74 ? 4.898 2.877 -5.782 1.00 86.44 74 ILE A N 1
ATOM 603 C CA . ILE A 1 74 ? 5.402 2.682 -7.144 1.00 86.44 74 ILE A CA 1
ATOM 604 C C . ILE A 1 74 ? 6.217 1.396 -7.150 1.00 86.44 74 ILE A C 1
ATOM 606 O O . ILE A 1 74 ? 7.095 1.228 -6.297 1.00 86.44 74 ILE A O 1
ATOM 610 N N . LEU A 1 75 ? 5.888 0.484 -8.062 1.00 87.06 75 LEU A N 1
ATOM 611 C CA . LEU A 1 75 ? 6.554 -0.810 -8.208 1.00 87.06 75 LEU A CA 1
ATOM 612 C C . LEU A 1 75 ? 6.329 -1.399 -9.616 1.00 87.06 75 LEU A C 1
ATOM 614 O O . LEU A 1 75 ? 5.448 -0.922 -10.339 1.00 87.06 75 LEU A O 1
ATOM 618 N N . PRO A 1 76 ? 7.089 -2.433 -10.021 1.00 87.75 76 PRO A N 1
ATOM 619 C CA . PRO A 1 76 ? 6.914 -3.081 -11.321 1.00 87.75 76 PRO A CA 1
ATOM 620 C C . PRO A 1 76 ? 5.538 -3.742 -11.470 1.00 87.75 76 PRO A C 1
ATOM 622 O O . PRO A 1 76 ? 5.099 -4.477 -10.583 1.00 87.75 76 PRO A O 1
ATOM 625 N N . ILE A 1 77 ? 4.879 -3.563 -12.619 1.00 86.06 77 ILE A N 1
ATOM 626 C CA . ILE A 1 77 ? 3.537 -4.126 -12.875 1.00 86.06 77 ILE A CA 1
ATOM 627 C C . ILE A 1 77 ? 3.511 -5.650 -12.687 1.00 86.06 77 ILE A C 1
ATOM 629 O O . ILE A 1 77 ? 2.573 -6.194 -12.105 1.00 86.06 77 ILE A O 1
ATOM 633 N N . SER A 1 78 ? 4.558 -6.348 -13.125 1.00 82.06 78 SER A N 1
ATOM 634 C CA . SER A 1 78 ? 4.687 -7.802 -12.967 1.00 82.06 78 SER A CA 1
ATOM 635 C C . SER A 1 78 ? 4.668 -8.242 -11.500 1.00 82.06 78 SER A C 1
ATOM 637 O O . SER A 1 78 ? 4.015 -9.233 -11.165 1.00 82.06 78 SER A O 1
ATOM 639 N N . PHE A 1 79 ? 5.298 -7.475 -10.605 1.00 85.94 79 PHE A N 1
ATOM 640 C CA . PHE A 1 79 ? 5.233 -7.731 -9.168 1.00 85.94 79 PHE A CA 1
ATOM 641 C C . PHE A 1 79 ? 3.825 -7.487 -8.616 1.00 85.94 79 PHE A C 1
ATOM 643 O O . PHE A 1 79 ? 3.349 -8.283 -7.807 1.00 85.94 79 PHE A O 1
ATOM 650 N N . ALA A 1 80 ? 3.125 -6.442 -9.076 1.00 88.81 80 ALA A N 1
ATOM 651 C CA . ALA A 1 80 ? 1.742 -6.203 -8.659 1.00 88.81 80 ALA A CA 1
ATOM 652 C C . ALA A 1 80 ? 0.816 -7.370 -9.017 1.00 88.81 80 ALA A C 1
ATOM 654 O O . ALA A 1 80 ? 0.020 -7.817 -8.188 1.00 88.81 80 ALA A O 1
ATOM 655 N N . VAL A 1 81 ? 0.945 -7.886 -10.243 1.00 87.06 81 VAL A N 1
ATOM 656 C CA . VAL A 1 81 ? 0.188 -9.050 -10.723 1.00 87.06 81 VAL A CA 1
ATOM 657 C C . VAL A 1 81 ? 0.478 -10.272 -9.855 1.00 87.06 81 VAL A C 1
ATOM 659 O O . VAL A 1 81 ? -0.456 -10.920 -9.384 1.00 87.06 81 VAL A O 1
ATOM 662 N N . PHE A 1 82 ? 1.755 -10.550 -9.586 1.00 87.50 82 PHE A N 1
ATOM 663 C CA . PHE A 1 82 ? 2.171 -11.642 -8.708 1.00 87.50 82 PHE A CA 1
ATOM 664 C C . PHE A 1 82 ? 1.580 -11.515 -7.296 1.00 87.50 82 PHE A C 1
ATOM 666 O O . PHE A 1 82 ? 0.958 -12.453 -6.801 1.00 87.50 82 PHE A O 1
ATOM 673 N N . ALA A 1 83 ? 1.725 -10.354 -6.656 1.00 88.31 83 ALA A N 1
ATOM 674 C CA . ALA A 1 83 ? 1.256 -10.139 -5.291 1.00 88.31 83 ALA A CA 1
ATOM 675 C C . ALA A 1 83 ? -0.272 -10.298 -5.178 1.00 88.31 83 ALA A C 1
ATOM 677 O O . ALA A 1 83 ? -0.765 -10.944 -4.251 1.00 88.31 83 ALA A O 1
ATOM 678 N N . ASN A 1 84 ? -1.023 -9.780 -6.157 1.00 90.06 84 ASN A N 1
ATOM 679 C CA . ASN A 1 84 ? -2.469 -9.985 -6.246 1.00 90.06 84 ASN A CA 1
ATOM 680 C C . ASN A 1 84 ? -2.836 -11.467 -6.425 1.00 90.06 84 ASN A C 1
ATOM 682 O O . ASN A 1 84 ? -3.795 -11.939 -5.809 1.00 90.06 84 ASN A O 1
ATOM 686 N N . GLN A 1 85 ? -2.074 -12.212 -7.231 1.00 86.81 85 GLN A N 1
ATOM 687 C CA . GLN A 1 85 ? -2.307 -13.640 -7.445 1.00 86.81 85 GLN A CA 1
ATOM 688 C C . GLN A 1 85 ? -2.082 -14.453 -6.164 1.00 86.81 85 GLN A C 1
ATOM 690 O O . GLN A 1 85 ? -2.936 -15.256 -5.806 1.00 86.81 85 GLN A O 1
ATOM 695 N N . VAL A 1 86 ? -1.009 -14.183 -5.415 1.00 85.56 86 VAL A N 1
ATOM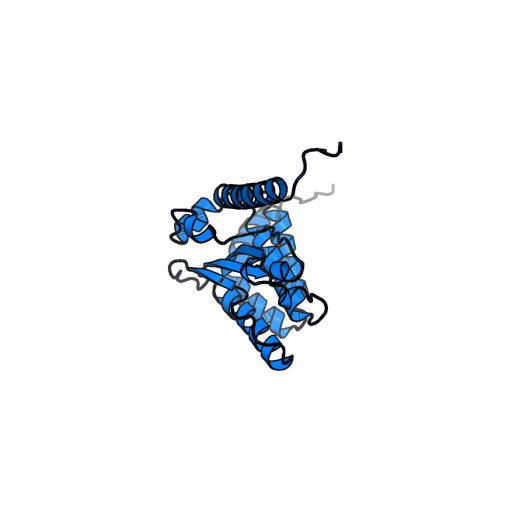 696 C CA . VAL A 1 86 ? -0.731 -14.858 -4.133 1.00 85.56 86 VAL A CA 1
ATOM 697 C C . VAL A 1 86 ? -1.876 -14.666 -3.130 1.00 85.56 86 VAL A C 1
ATOM 699 O O . VAL A 1 86 ? -2.284 -15.621 -2.468 1.00 85.56 86 VAL A O 1
ATOM 702 N N . VAL A 1 87 ? -2.435 -13.454 -3.026 1.00 84.62 87 VAL A N 1
ATOM 703 C CA . VAL A 1 87 ? -3.587 -13.190 -2.141 1.00 84.62 87 VAL A CA 1
ATOM 704 C C . VAL A 1 87 ? -4.839 -13.931 -2.614 1.00 84.62 87 VAL A C 1
ATOM 706 O O . VAL A 1 87 ? -5.582 -14.483 -1.796 1.00 84.62 87 VAL A O 1
ATOM 709 N N . LYS A 1 88 ? -5.071 -13.987 -3.929 1.00 85.38 88 LYS A N 1
ATOM 710 C CA . LYS A 1 88 ? -6.198 -14.719 -4.518 1.00 85.38 88 LYS A CA 1
ATOM 711 C C . LYS A 1 88 ? -6.094 -16.226 -4.270 1.00 85.38 88 LYS A C 1
ATOM 713 O O . LYS A 1 88 ? -7.086 -16.852 -3.885 1.00 85.38 88 LYS A O 1
ATOM 718 N N . ASP A 1 89 ? -4.905 -16.794 -4.437 1.00 84.69 89 ASP A N 1
ATOM 719 C CA . ASP A 1 89 ? -4.641 -18.213 -4.191 1.00 84.69 89 ASP A CA 1
ATOM 720 C C . ASP A 1 89 ? -4.846 -18.550 -2.713 1.00 84.69 89 ASP A C 1
ATOM 722 O O . ASP A 1 89 ? -5.553 -19.503 -2.384 1.00 84.69 89 ASP A O 1
ATOM 726 N N . PHE A 1 90 ? -4.333 -17.710 -1.809 1.00 81.44 90 PHE A N 1
ATOM 727 C CA . PHE A 1 90 ? -4.558 -17.873 -0.374 1.00 81.44 90 PHE A CA 1
ATOM 728 C C . PHE A 1 90 ? -6.045 -17.822 0.002 1.00 81.44 90 PHE A C 1
ATOM 730 O O . PHE A 1 90 ? -6.519 -18.665 0.767 1.00 81.44 90 PHE A O 1
ATOM 737 N N . SER A 1 91 ? -6.794 -16.863 -0.546 1.00 80.50 91 SER A N 1
ATOM 738 C CA . SER A 1 91 ? -8.239 -16.738 -0.297 1.00 80.50 91 SER A CA 1
ATOM 739 C C . SER A 1 91 ? -8.979 -18.007 -0.740 1.00 80.50 91 SER A C 1
ATOM 741 O O . SER A 1 91 ? -9.813 -18.550 -0.020 1.00 80.50 91 SER A O 1
ATOM 743 N N . THR A 1 92 ? -8.596 -18.552 -1.897 1.00 83.44 92 THR A N 1
ATOM 744 C CA . THR A 1 92 ? -9.178 -19.789 -2.436 1.00 83.44 92 THR A CA 1
ATOM 745 C C . THR A 1 92 ? -8.900 -20.995 -1.531 1.00 83.44 92 THR A C 1
ATOM 747 O O . THR A 1 92 ? -9.808 -21.775 -1.256 1.00 83.44 92 THR A O 1
ATOM 750 N N . VAL A 1 93 ? -7.666 -21.145 -1.037 1.00 81.25 93 VAL A N 1
ATOM 751 C CA . VAL A 1 93 ? -7.257 -22.285 -0.193 1.00 81.25 93 VAL A CA 1
ATOM 752 C C . VAL A 1 93 ? -7.829 -22.202 1.224 1.00 81.25 93 VAL A C 1
ATOM 754 O O . VAL A 1 93 ? -8.200 -23.220 1.803 1.00 81.25 93 VAL A O 1
ATOM 757 N N . SER A 1 94 ? -7.900 -21.003 1.800 1.00 76.31 94 SER A N 1
ATOM 758 C CA . SER A 1 94 ? -8.352 -20.799 3.183 1.00 76.31 94 SER A CA 1
ATOM 759 C C . SER A 1 94 ? -9.874 -20.848 3.349 1.00 76.31 94 SER A C 1
ATOM 761 O O . SER A 1 94 ? -10.357 -20.919 4.479 1.00 76.31 94 SER A O 1
ATOM 763 N N . GLY A 1 95 ? -10.640 -20.782 2.252 1.00 75.81 95 GLY A N 1
ATOM 764 C CA . GLY A 1 95 ? -12.100 -20.641 2.292 1.00 75.81 95 GLY A CA 1
ATOM 765 C C . GLY A 1 95 ? -12.566 -19.278 2.820 1.00 75.81 95 GLY A C 1
ATOM 766 O O . GLY A 1 95 ? -13.767 -19.045 2.958 1.00 75.81 95 GLY A O 1
ATOM 767 N N . ILE A 1 96 ? -11.626 -18.373 3.107 1.00 70.94 96 ILE A N 1
ATOM 768 C CA . ILE A 1 96 ? -11.892 -16.978 3.429 1.00 70.94 96 ILE A CA 1
ATOM 769 C C . ILE A 1 96 ? -12.172 -16.296 2.092 1.00 70.94 96 ILE A C 1
ATOM 771 O O . ILE A 1 96 ? -11.338 -16.319 1.190 1.00 70.94 96 ILE A O 1
ATOM 775 N N . GLY A 1 97 ? -13.379 -15.747 1.935 1.00 66.38 97 GLY A N 1
ATOM 776 C CA . GLY A 1 97 ? -13.786 -15.090 0.693 1.00 66.38 97 GLY A CA 1
ATOM 777 C C . GLY A 1 97 ? -12.747 -14.074 0.211 1.00 66.38 97 GLY A C 1
ATOM 778 O O . GLY A 1 97 ? -12.069 -13.437 1.015 1.00 66.38 97 GLY A O 1
ATOM 779 N N . ILE A 1 98 ? -12.623 -13.932 -1.110 1.00 61.16 98 ILE A N 1
ATOM 780 C CA . ILE A 1 98 ? -11.663 -13.008 -1.722 1.00 61.16 98 ILE A CA 1
ATOM 781 C C . ILE A 1 98 ? -11.936 -11.589 -1.186 1.00 61.16 98 ILE A C 1
ATOM 783 O O . ILE A 1 98 ? -13.098 -11.155 -1.213 1.00 61.16 98 ILE A O 1
ATOM 787 N N . PRO A 1 99 ? -10.907 -10.842 -0.742 1.00 61.81 99 PRO A N 1
ATOM 788 C CA . PRO A 1 99 ? -11.022 -9.400 -0.571 1.00 61.81 99 PRO A CA 1
ATOM 789 C C . PRO A 1 99 ? -11.617 -8.816 -1.854 1.00 61.81 99 PRO A C 1
ATOM 791 O O . PRO A 1 99 ? -11.116 -9.061 -2.947 1.00 61.81 99 PRO A O 1
ATOM 794 N N . GLY A 1 100 ? -12.736 -8.098 -1.767 1.00 62.66 100 GLY A N 1
ATOM 795 C CA . GLY A 1 100 ? -13.437 -7.656 -2.980 1.00 62.66 100 GLY A CA 1
ATOM 796 C C . GLY A 1 100 ? -12.635 -6.678 -3.847 1.00 62.66 100 GLY A C 1
ATOM 797 O O . GLY A 1 100 ? -13.032 -6.443 -4.982 1.00 62.66 100 GLY A O 1
ATOM 798 N N . ASN A 1 101 ? -11.520 -6.152 -3.331 1.00 68.44 101 ASN A N 1
ATOM 799 C CA . ASN A 1 101 ? -10.555 -5.336 -4.056 1.00 68.44 101 ASN A CA 1
ATOM 800 C C . ASN A 1 101 ? -9.203 -6.066 -4.132 1.00 68.44 101 ASN A C 1
ATOM 802 O O . ASN A 1 101 ? -8.841 -6.775 -3.190 1.00 68.44 101 ASN A O 1
ATOM 806 N N . PRO A 1 102 ? -8.431 -5.887 -5.218 1.00 77.12 102 PRO A N 1
ATOM 807 C CA . PRO A 1 102 ? -7.068 -6.400 -5.280 1.00 77.12 102 PRO A CA 1
ATOM 808 C C . PRO A 1 102 ? -6.204 -5.785 -4.166 1.00 77.12 102 PRO A C 1
ATOM 810 O O . PRO A 1 102 ? -6.408 -4.634 -3.777 1.00 77.12 102 PRO A O 1
ATOM 813 N N . LEU A 1 103 ? -5.199 -6.533 -3.695 1.00 86.19 103 LEU A N 1
ATOM 814 C CA . LEU A 1 103 ? -4.173 -6.020 -2.776 1.00 86.19 103 LEU A CA 1
ATOM 815 C C . LEU A 1 103 ? -3.522 -4.749 -3.342 1.00 86.19 103 LEU A C 1
ATOM 817 O O . LEU A 1 103 ? -3.235 -3.821 -2.589 1.00 86.19 103 LEU A O 1
ATOM 821 N N . LEU A 1 104 ? -3.302 -4.723 -4.659 1.00 90.12 104 LEU A N 1
ATOM 822 C CA . LEU A 1 104 ? -2.716 -3.624 -5.418 1.00 90.12 104 LEU A CA 1
ATOM 823 C C . LEU A 1 104 ? -3.630 -3.227 -6.578 1.00 90.12 104 LEU A C 1
ATOM 825 O O . LEU A 1 104 ? -3.780 -3.972 -7.550 1.00 90.12 104 LEU A O 1
ATOM 829 N N . GLU A 1 105 ? -4.200 -2.031 -6.497 1.00 91.75 105 GLU A N 1
ATOM 830 C CA . GLU A 1 105 ? -5.028 -1.422 -7.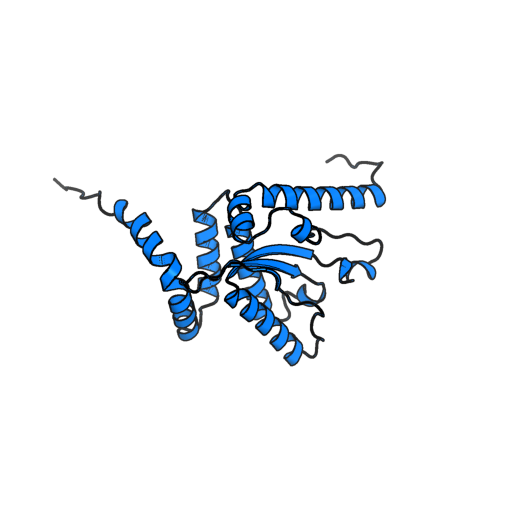542 1.00 91.75 105 GLU A CA 1
ATOM 831 C C . GLU A 1 105 ? -4.182 -0.469 -8.402 1.00 91.75 105 GLU A C 1
ATOM 833 O O . GLU A 1 105 ? -3.621 0.475 -7.849 1.00 91.75 105 GLU A O 1
ATOM 838 N N . CYS A 1 106 ? -4.059 -0.693 -9.725 1.00 90.94 106 CYS A N 1
ATOM 839 C CA . CYS A 1 106 ? -3.324 0.242 -10.607 1.00 90.94 106 CYS A CA 1
ATOM 840 C C . CYS A 1 106 ? -4.124 1.544 -10.740 1.00 90.94 106 CYS A C 1
ATOM 842 O O . CYS A 1 106 ? -5.243 1.545 -11.246 1.00 90.94 106 CYS A O 1
ATOM 844 N N . LEU A 1 107 ? -3.517 2.654 -10.321 1.00 88.38 107 LEU A N 1
ATOM 845 C CA . LEU A 1 107 ? -4.025 4.011 -10.547 1.00 88.38 107 LEU A CA 1
ATOM 846 C C . LEU A 1 107 ? -3.512 4.604 -11.859 1.00 88.38 107 LEU A C 1
ATOM 848 O O . LEU A 1 107 ? -4.163 5.429 -12.510 1.00 88.38 107 LEU A O 1
ATOM 852 N N . SER A 1 108 ? -2.284 4.243 -12.209 1.00 87.56 108 SER A N 1
ATOM 853 C CA . SER A 1 108 ? -1.649 4.629 -13.456 1.00 87.56 108 SER A CA 1
ATOM 854 C C . SER A 1 108 ? -0.503 3.681 -13.724 1.00 87.56 108 SER A C 1
ATOM 856 O O . SER A 1 108 ? 0.229 3.305 -12.813 1.00 87.56 108 SER A O 1
ATOM 858 N N . CYS A 1 109 ? -0.350 3.297 -14.971 1.00 82.81 109 CYS A N 1
ATOM 859 C CA . CYS A 1 109 ? 0.666 2.365 -15.403 1.00 82.81 109 CYS A CA 1
ATOM 860 C C . CYS A 1 109 ? 1.500 3.132 -16.450 1.00 82.81 109 CYS A C 1
ATOM 862 O O . CYS A 1 109 ? 0.932 3.853 -17.275 1.00 82.81 109 CYS A O 1
ATOM 864 N N . GLY A 1 110 ? 2.830 3.102 -16.325 1.00 73.56 110 GLY A N 1
ATOM 865 C CA . GLY A 1 110 ? 3.723 3.899 -17.166 1.00 73.56 110 GLY A CA 1
ATOM 866 C C . GLY A 1 110 ? 3.659 3.503 -18.644 1.00 73.56 110 GLY A C 1
ATOM 867 O O . GLY A 1 110 ? 3.139 2.433 -18.971 1.00 73.56 110 GLY A O 1
ATOM 868 N N . PRO A 1 111 ? 4.177 4.349 -19.551 1.00 69.06 111 PRO A N 1
ATOM 869 C CA . PRO A 1 111 ? 4.368 3.944 -20.936 1.00 69.06 111 PRO A CA 1
ATOM 870 C C . PRO A 1 111 ? 5.283 2.716 -20.995 1.00 69.06 111 PRO A C 1
ATOM 872 O O . PRO A 1 111 ? 6.215 2.583 -20.202 1.00 69.06 111 PRO A O 1
ATOM 875 N N . ASP A 1 112 ? 4.994 1.815 -21.930 1.00 58.97 112 ASP A N 1
ATOM 876 C CA . ASP A 1 112 ? 5.724 0.561 -22.094 1.00 58.97 112 ASP A CA 1
ATOM 877 C C . ASP A 1 112 ? 7.194 0.869 -22.431 1.00 58.97 112 ASP A C 1
ATOM 879 O O . ASP A 1 112 ? 7.513 1.382 -23.508 1.00 58.97 112 ASP A O 1
ATOM 883 N N . HIS A 1 113 ? 8.098 0.638 -21.480 1.00 54.09 113 HIS A N 1
ATOM 884 C CA . HIS A 1 113 ? 9.530 0.775 -21.697 1.00 54.09 113 HIS A CA 1
ATOM 885 C C . HIS A 1 113 ? 10.065 -0.545 -22.259 1.00 54.09 113 HIS A C 1
ATOM 887 O O . HIS A 1 113 ? 9.824 -1.620 -21.713 1.00 54.09 113 HIS A O 1
ATOM 893 N N . HIS A 1 114 ? 10.820 -0.469 -23.360 1.00 45.28 114 HIS A N 1
ATOM 894 C CA . HIS A 1 114 ? 11.378 -1.630 -24.068 1.00 45.28 114 HIS A CA 1
ATOM 895 C C . HIS A 1 114 ? 12.322 -2.516 -23.225 1.00 45.28 114 HIS A C 1
ATOM 897 O O . HIS A 1 114 ? 12.755 -3.562 -23.704 1.00 45.28 114 HIS A O 1
ATOM 903 N N . ASP A 1 115 ? 12.638 -2.126 -21.987 1.00 52.34 115 ASP A N 1
ATOM 904 C CA . ASP A 1 115 ? 13.438 -2.900 -21.034 1.00 52.34 115 ASP A CA 1
ATOM 905 C C . ASP A 1 115 ? 12.613 -3.878 -20.170 1.00 52.34 115 ASP A C 1
ATOM 907 O O . ASP A 1 115 ? 13.182 -4.626 -19.374 1.00 52.34 115 ASP A O 1
ATOM 911 N N . GLY A 1 116 ? 11.283 -3.909 -20.332 1.00 51.12 116 GLY A N 1
ATOM 912 C CA . GLY A 1 116 ? 10.395 -4.823 -19.608 1.00 51.12 116 GLY A CA 1
ATOM 913 C C . GLY A 1 116 ? 10.143 -4.442 -18.146 1.00 51.12 116 GLY A C 1
ATOM 914 O O . GLY A 1 116 ? 9.538 -5.223 -17.407 1.00 51.12 116 GLY A O 1
ATOM 915 N N . SER A 1 117 ? 10.568 -3.251 -17.719 1.00 62.88 117 SER A N 1
ATOM 916 C CA . SER A 1 117 ? 10.427 -2.757 -16.349 1.00 62.88 117 SER A CA 1
ATOM 917 C C . SER A 1 117 ? 9.352 -1.683 -16.198 1.00 62.88 117 SER A C 1
ATOM 919 O O . SER A 1 117 ? 9.541 -0.664 -15.541 1.00 62.88 117 SER A O 1
ATOM 921 N N . VAL A 1 118 ? 8.180 -1.904 -16.797 1.00 76.94 118 VAL A N 1
ATOM 922 C CA . VAL A 1 118 ? 7.079 -0.944 -16.667 1.00 76.94 118 VAL A CA 1
ATOM 923 C C . VAL A 1 118 ? 6.679 -0.819 -15.197 1.00 76.94 118 VAL A C 1
ATOM 925 O O . VAL A 1 118 ? 6.170 -1.762 -14.578 1.00 76.94 118 VAL A O 1
ATOM 928 N N . GLU A 1 119 ? 6.930 0.358 -14.633 1.00 85.06 119 GLU A N 1
ATOM 929 C CA . GLU A 1 119 ? 6.454 0.734 -13.311 1.00 85.06 119 GLU A CA 1
ATOM 930 C C . GLU A 1 119 ? 4.995 1.188 -13.391 1.00 85.06 119 GLU A C 1
ATOM 932 O O . GLU A 1 119 ? 4.536 1.762 -14.382 1.00 85.06 119 GLU A O 1
ATOM 937 N N . GLY A 1 120 ? 4.256 0.950 -12.316 1.00 87.94 120 GLY A N 1
ATOM 938 C CA . GLY A 1 120 ? 2.937 1.528 -12.117 1.00 87.94 120 GLY A CA 1
ATOM 939 C C . GLY A 1 120 ? 2.836 2.178 -10.748 1.00 87.94 120 GLY A C 1
ATOM 940 O O . GLY A 1 120 ? 3.532 1.794 -9.806 1.00 87.94 120 GLY A O 1
ATOM 941 N N . LEU A 1 121 ? 1.941 3.155 -10.642 1.00 89.94 121 LEU A N 1
ATOM 942 C CA . LEU A 1 121 ? 1.419 3.615 -9.370 1.00 89.94 121 LEU A CA 1
ATOM 943 C C . LEU A 1 121 ? 0.266 2.705 -8.962 1.00 89.94 121 LEU A C 1
ATOM 945 O O . LEU A 1 121 ? -0.732 2.590 -9.679 1.00 89.94 121 LEU A O 1
ATOM 949 N N . PHE A 1 122 ? 0.375 2.149 -7.763 1.00 91.62 122 PHE A N 1
ATOM 950 C CA . PHE A 1 122 ? -0.648 1.311 -7.166 1.00 91.62 122 PHE A CA 1
ATOM 951 C C . PHE A 1 122 ? -1.113 1.865 -5.821 1.00 91.62 122 PHE A C 1
ATOM 953 O O . PHE A 1 122 ? -0.328 2.460 -5.080 1.00 91.62 122 PHE A O 1
ATOM 960 N N . LEU A 1 123 ? -2.376 1.607 -5.477 1.00 92.19 123 LEU A N 1
ATOM 961 C CA . LEU A 1 123 ? -2.844 1.668 -4.093 1.00 92.19 123 LEU A CA 1
ATOM 962 C C . LEU A 1 123 ? -2.757 0.284 -3.474 1.00 92.19 123 LEU A C 1
ATOM 964 O O . LEU A 1 123 ? -3.484 -0.633 -3.856 1.00 92.19 123 LEU A O 1
ATOM 968 N N . TRP A 1 124 ? -1.862 0.159 -2.502 1.00 92.75 124 TRP A N 1
ATOM 969 C CA . TRP A 1 124 ? -1.773 -1.003 -1.640 1.00 92.75 124 TRP A CA 1
ATOM 970 C C . TRP A 1 124 ? -2.827 -0.910 -0.539 1.00 92.75 124 TRP A C 1
ATOM 972 O O . TRP A 1 124 ? -2.740 -0.043 0.333 1.00 92.75 124 TRP A O 1
ATOM 982 N N . THR A 1 125 ? -3.808 -1.808 -0.577 1.00 90.88 125 THR A N 1
ATOM 983 C CA . THR A 1 125 ? -4.893 -1.874 0.406 1.00 90.88 125 THR A CA 1
ATOM 984 C C . THR A 1 125 ? -4.546 -2.856 1.525 1.00 90.88 125 THR A C 1
ATOM 986 O O . THR A 1 125 ? -4.246 -4.023 1.281 1.00 90.88 125 THR A O 1
ATOM 989 N N . ILE A 1 126 ? -4.600 -2.385 2.768 1.00 86.81 126 ILE A N 1
ATOM 990 C CA . ILE A 1 126 ? -4.441 -3.176 3.987 1.00 86.81 126 ILE A CA 1
ATOM 991 C C . ILE A 1 126 ? -5.810 -3.224 4.666 1.00 86.81 126 ILE A C 1
ATOM 993 O O . ILE A 1 126 ? -6.144 -2.362 5.483 1.00 86.81 126 ILE A O 1
ATOM 997 N N . GLY A 1 127 ? -6.604 -4.219 4.272 1.00 83.12 127 GLY A N 1
ATOM 998 C CA . GLY A 1 127 ? -7.921 -4.482 4.844 1.00 83.12 127 GLY A CA 1
ATOM 999 C C . GLY A 1 127 ? -7.858 -5.289 6.139 1.00 83.12 127 GLY A C 1
ATOM 1000 O O . GLY A 1 127 ? -6.846 -5.927 6.457 1.00 83.12 127 GLY A O 1
ATOM 1001 N N . CYS A 1 128 ? -8.958 -5.285 6.892 1.00 78.75 128 CYS A N 1
ATOM 1002 C CA . CYS A 1 128 ? -9.071 -6.012 8.162 1.00 78.75 128 CYS A CA 1
ATOM 1003 C C . CYS A 1 128 ? -8.853 -7.533 8.002 1.00 78.75 128 CYS A C 1
ATOM 1005 O O . CYS A 1 128 ? -8.319 -8.194 8.892 1.00 78.75 128 CYS A O 1
ATOM 1007 N N . GLU A 1 129 ? -9.186 -8.082 6.835 1.00 74.75 129 GLU A N 1
ATOM 1008 C CA . GLU A 1 129 ? -8.986 -9.477 6.452 1.00 74.75 129 GLU A CA 1
ATOM 1009 C C . GLU A 1 129 ? -7.514 -9.833 6.195 1.00 74.75 129 GLU A C 1
ATOM 1011 O O . GLU A 1 129 ? -7.131 -10.995 6.321 1.00 74.75 129 GLU A O 1
ATOM 1016 N N . LEU A 1 130 ? -6.668 -8.840 5.907 1.00 69.31 130 LEU A N 1
ATOM 1017 C CA . LEU A 1 130 ? -5.224 -9.011 5.717 1.00 69.31 130 LEU A CA 1
ATOM 1018 C C . LEU A 1 130 ? -4.413 -8.646 6.967 1.00 69.31 130 LEU A C 1
ATOM 1020 O O . LEU A 1 130 ? -3.223 -8.945 7.042 1.00 69.31 130 LEU A O 1
ATOM 1024 N N . MET A 1 131 ?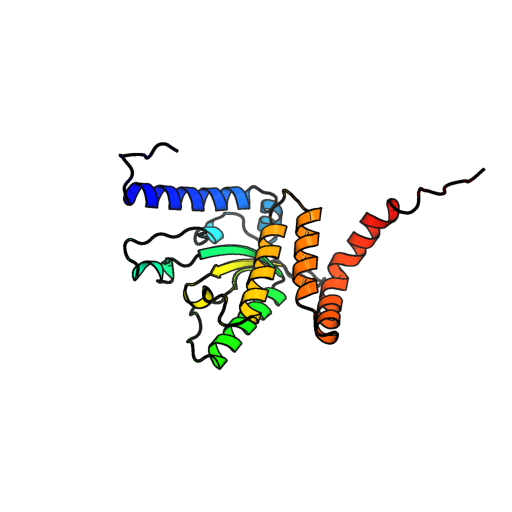 -5.051 -8.055 7.983 1.00 66.88 131 MET A N 1
ATOM 1025 C CA . MET A 1 131 ? -4.421 -7.779 9.279 1.00 66.88 131 MET A CA 1
ATOM 1026 C C . MET A 1 131 ? -4.096 -9.042 10.086 1.00 66.88 131 MET A C 1
ATOM 1028 O O . MET A 1 131 ? -3.437 -8.969 11.126 1.00 66.88 131 MET A O 1
ATOM 1032 N N . TRP A 1 132 ? -4.487 -10.217 9.596 1.00 61.91 132 TRP A N 1
ATOM 1033 C CA . TRP A 1 132 ? -4.107 -11.500 10.166 1.00 61.91 132 TRP A CA 1
ATOM 1034 C C . TRP A 1 132 ? -2.707 -11.930 9.715 1.00 61.91 132 TRP A C 1
ATOM 1036 O O . TRP A 1 132 ? -2.524 -13.030 9.192 1.00 61.91 132 TRP A O 1
ATOM 1046 N N . GLN A 1 133 ? -1.706 -11.091 10.000 1.00 54.72 133 GLN A N 1
ATOM 1047 C CA . GLN A 1 133 ? -0.263 -11.296 9.758 1.00 54.72 133 GLN A CA 1
ATOM 1048 C C . GLN A 1 133 ? 0.352 -12.498 10.518 1.00 54.72 133 GLN A C 1
ATOM 1050 O O . GLN A 1 133 ? 1.531 -12.546 10.851 1.00 54.72 133 GLN A O 1
ATOM 1055 N N . LYS A 1 134 ? -0.480 -13.452 10.933 1.00 57.16 134 LYS A N 1
ATOM 1056 C CA . LYS A 1 134 ? -0.089 -14.719 11.553 1.00 57.16 134 LYS A CA 1
ATOM 1057 C C . LYS A 1 134 ? -0.734 -15.924 10.877 1.00 57.16 134 LYS A C 1
ATOM 1059 O O . LYS A 1 134 ? -0.358 -17.050 11.188 1.00 57.16 134 LYS A O 1
ATOM 1064 N N . SER A 1 135 ? -1.691 -15.709 9.973 1.00 64.50 135 SER A N 1
ATOM 1065 C CA . SER A 1 135 ? -2.412 -16.788 9.298 1.00 64.50 135 SER A CA 1
ATOM 1066 C C . SER A 1 135 ? -1.598 -17.408 8.172 1.00 64.50 135 SER A C 1
ATOM 1068 O O . SER A 1 135 ? -1.752 -18.596 7.901 1.00 64.50 135 SER A O 1
ATOM 1070 N N . HIS A 1 136 ? -0.740 -16.625 7.502 1.00 72.06 136 HIS A N 1
ATOM 1071 C CA . HIS A 1 136 ? 0.015 -17.122 6.356 1.00 72.06 136 HIS A CA 1
ATOM 1072 C C . HIS A 1 136 ? 1.313 -16.357 6.083 1.00 72.06 136 HIS A C 1
ATOM 1074 O O . HIS A 1 136 ? 1.304 -15.205 5.652 1.00 72.06 136 HIS A O 1
ATOM 1080 N N . ARG A 1 137 ? 2.443 -17.059 6.204 1.00 79.12 137 ARG A N 1
ATOM 1081 C CA . ARG A 1 137 ? 3.794 -16.494 6.049 1.00 79.12 137 ARG A CA 1
ATOM 1082 C C . ARG A 1 137 ? 4.050 -15.838 4.685 1.00 79.12 137 ARG A C 1
ATOM 1084 O O . ARG A 1 137 ? 4.859 -14.919 4.597 1.00 79.12 137 ARG A O 1
ATOM 1091 N N . ALA A 1 138 ? 3.392 -16.299 3.618 1.00 76.75 138 ALA A N 1
ATOM 1092 C CA . ALA A 1 138 ? 3.554 -15.685 2.296 1.00 76.75 138 ALA A CA 1
ATOM 1093 C C . ALA A 1 138 ? 2.945 -14.273 2.227 1.00 76.75 138 ALA A C 1
ATOM 1095 O O . ALA A 1 138 ? 3.492 -13.411 1.546 1.00 76.75 138 ALA A O 1
ATOM 1096 N N . ILE A 1 139 ? 1.852 -14.021 2.961 1.00 76.75 139 ILE A N 1
ATOM 1097 C CA . ILE A 1 139 ? 1.236 -12.688 3.038 1.00 76.75 139 ILE A CA 1
ATOM 1098 C C . ILE A 1 139 ? 2.150 -11.747 3.821 1.00 76.75 139 ILE A C 1
ATOM 1100 O O . ILE A 1 139 ? 2.393 -10.629 3.373 1.00 76.75 139 ILE A O 1
ATOM 1104 N N . ASP A 1 140 ? 2.737 -12.224 4.919 1.00 80.00 140 ASP A N 1
ATOM 1105 C CA . ASP A 1 140 ? 3.710 -11.444 5.693 1.00 80.00 140 ASP A CA 1
ATOM 1106 C C . ASP A 1 140 ? 4.907 -11.036 4.828 1.00 80.00 140 ASP A C 1
ATOM 1108 O O . ASP A 1 140 ? 5.297 -9.869 4.809 1.00 80.00 140 ASP A O 1
ATOM 1112 N N . GLY A 1 141 ? 5.440 -11.973 4.037 1.00 80.62 141 GLY A N 1
ATOM 1113 C CA . GLY A 1 141 ? 6.537 -11.691 3.113 1.00 80.62 141 GLY A CA 1
ATOM 1114 C C . GLY A 1 141 ? 6.185 -10.655 2.045 1.00 80.62 141 GLY A C 1
ATOM 1115 O O . GLY A 1 141 ? 6.967 -9.743 1.779 1.00 80.62 141 GLY A O 1
ATOM 1116 N N . LEU A 1 142 ? 4.978 -10.724 1.475 1.00 83.88 142 LEU A N 1
ATOM 1117 C CA . LEU A 1 142 ? 4.506 -9.691 0.550 1.00 83.88 142 LEU A CA 1
ATOM 1118 C C . LEU A 1 142 ? 4.439 -8.316 1.214 1.00 83.88 142 LEU A C 1
ATOM 1120 O O . LEU A 1 142 ? 4.864 -7.331 0.614 1.00 83.88 142 LEU A O 1
ATOM 1124 N N . PHE A 1 143 ? 3.946 -8.243 2.449 1.00 84.06 143 PHE A N 1
ATOM 1125 C CA . PHE A 1 143 ? 3.868 -6.994 3.204 1.00 84.06 143 PHE A CA 1
ATOM 1126 C C . PHE A 1 143 ? 5.260 -6.424 3.498 1.00 84.06 143 PHE A C 1
ATOM 1128 O O . PHE A 1 143 ? 5.453 -5.213 3.391 1.00 84.06 143 PHE A O 1
ATOM 1135 N N . GLU A 1 144 ? 6.245 -7.269 3.814 1.00 82.06 144 GLU A N 1
ATOM 1136 C CA . GLU A 1 144 ? 7.639 -6.849 3.998 1.00 82.06 144 GLU A CA 1
ATOM 1137 C C . GLU A 1 144 ? 8.231 -6.253 2.715 1.00 82.06 144 GLU A C 1
ATOM 1139 O O . GLU A 1 144 ? 8.847 -5.183 2.754 1.00 82.06 144 GLU A O 1
ATOM 1144 N N . VAL A 1 145 ? 8.010 -6.905 1.570 1.00 81.69 145 VAL A N 1
ATOM 1145 C CA . VAL A 1 145 ? 8.493 -6.422 0.269 1.00 81.69 145 VAL A CA 1
ATOM 1146 C C . VAL A 1 145 ? 7.785 -5.130 -0.142 1.00 81.69 145 VAL A C 1
ATOM 1148 O O . VAL A 1 145 ? 8.447 -4.175 -0.546 1.00 81.69 145 VAL A O 1
ATOM 1151 N N . LEU A 1 146 ? 6.463 -5.044 0.019 1.00 84.69 146 LEU A N 1
ATOM 1152 C CA . LEU A 1 146 ? 5.688 -3.829 -0.258 1.00 84.69 146 LEU A CA 1
ATOM 1153 C C . LEU A 1 146 ? 6.107 -2.665 0.635 1.00 84.69 146 LEU A C 1
ATOM 1155 O O . LEU A 1 146 ? 6.263 -1.537 0.164 1.00 84.69 146 LEU A O 1
ATOM 1159 N N . TYR A 1 147 ? 6.361 -2.936 1.913 1.00 82.31 147 TYR A N 1
ATOM 1160 C CA . TYR A 1 147 ? 6.911 -1.940 2.816 1.00 82.31 147 TYR A CA 1
ATOM 1161 C C . TYR A 1 147 ? 8.308 -1.498 2.374 1.00 82.31 147 TYR A C 1
ATOM 1163 O O . TYR A 1 147 ? 8.616 -0.309 2.415 1.00 82.31 147 TYR A O 1
ATOM 1171 N N . ALA A 1 148 ? 9.151 -2.417 1.903 1.00 78.12 148 ALA A N 1
ATOM 1172 C CA . ALA A 1 148 ? 10.462 -2.067 1.379 1.00 78.12 148 ALA A CA 1
ATOM 1173 C C . ALA A 1 148 ? 10.374 -1.198 0.112 1.00 78.12 148 ALA A C 1
ATOM 1175 O O . ALA A 1 148 ? 11.082 -0.195 0.044 1.00 78.12 148 ALA A O 1
ATOM 1176 N N . PHE A 1 149 ? 9.469 -1.501 -0.827 1.00 81.19 149 PHE A N 1
ATOM 1177 C CA . PHE A 1 149 ? 9.187 -0.641 -1.985 1.00 81.19 149 PHE A CA 1
ATOM 1178 C C . PHE A 1 149 ? 8.710 0.746 -1.556 1.00 81.19 149 PHE A C 1
ATOM 1180 O O . PHE A 1 149 ? 9.256 1.756 -1.993 1.00 81.19 149 PHE A O 1
ATOM 1187 N N . LYS A 1 150 ? 7.744 0.812 -0.634 1.00 80.50 150 LYS A N 1
ATOM 1188 C CA . LYS A 1 150 ? 7.264 2.078 -0.071 1.00 80.50 150 LYS A CA 1
ATOM 1189 C C . LYS A 1 150 ? 8.415 2.908 0.506 1.00 80.50 150 LYS A C 1
ATOM 1191 O O . LYS A 1 150 ? 8.487 4.108 0.268 1.00 80.50 150 LYS A O 1
ATOM 1196 N N . GLN A 1 151 ? 9.315 2.277 1.259 1.00 75.12 151 GLN A N 1
ATOM 1197 C CA . GLN A 1 151 ? 10.453 2.968 1.858 1.00 75.12 151 GLN A CA 1
ATOM 1198 C C . GLN A 1 151 ? 11.496 3.385 0.819 1.00 75.12 151 GLN A C 1
ATOM 1200 O O . GLN A 1 151 ? 12.070 4.452 0.983 1.00 75.12 151 GLN A O 1
ATOM 1205 N N . ALA A 1 152 ? 11.734 2.582 -0.221 1.00 71.75 152 ALA A N 1
ATOM 1206 C CA . ALA A 1 152 ? 12.630 2.929 -1.325 1.00 71.75 152 ALA A CA 1
ATOM 1207 C C . ALA A 1 152 ? 12.106 4.115 -2.153 1.00 71.75 152 ALA A C 1
ATOM 1209 O O . ALA A 1 152 ? 12.893 4.885 -2.683 1.00 71.75 152 ALA A O 1
ATOM 1210 N N . ASN A 1 153 ? 10.787 4.313 -2.195 1.00 70.06 153 ASN A N 1
ATOM 1211 C CA . ASN A 1 153 ? 10.165 5.480 -2.821 1.00 70.06 153 ASN A CA 1
ATOM 1212 C C . ASN A 1 153 ? 10.284 6.768 -1.978 1.00 70.06 153 ASN A C 1
ATOM 1214 O O . ASN A 1 153 ? 9.762 7.797 -2.384 1.00 70.06 153 ASN A O 1
ATOM 1218 N N . HIS A 1 154 ? 10.924 6.735 -0.801 1.00 65.00 154 HIS A N 1
ATOM 1219 C CA . HIS A 1 154 ? 11.085 7.909 0.058 1.00 65.00 154 HIS A CA 1
ATOM 1220 C C . HIS A 1 154 ? 12.508 8.485 -0.077 1.00 65.00 154 HIS A C 1
ATOM 1222 O O . HIS A 1 154 ? 13.452 7.863 0.411 1.00 65.00 154 HIS A O 1
ATOM 1228 N N . PRO A 1 155 ? 12.698 9.718 -0.578 1.00 55.34 155 PRO A N 1
ATOM 1229 C CA . PRO A 1 155 ? 13.982 10.210 -1.110 1.00 55.34 155 PRO A CA 1
ATOM 1230 C C . PRO A 1 155 ? 15.082 10.499 -0.081 1.00 55.34 155 PRO A C 1
ATOM 1232 O O . PRO A 1 155 ? 16.148 10.994 -0.424 1.00 55.34 155 PRO A O 1
ATOM 1235 N N . LEU A 1 156 ? 14.863 10.232 1.207 1.00 53.81 156 LEU A N 1
ATOM 1236 C CA . LEU A 1 156 ? 15.793 10.691 2.239 1.00 53.81 156 LEU A CA 1
ATOM 1237 C C . LEU A 1 156 ? 16.937 9.713 2.543 1.00 53.81 156 LEU A C 1
ATOM 1239 O O . LEU A 1 156 ? 17.803 10.094 3.331 1.00 53.81 156 LEU A O 1
ATOM 1243 N N . ARG A 1 157 ? 16.965 8.470 2.016 1.00 53.16 157 ARG A N 1
ATOM 1244 C CA . ARG A 1 157 ? 17.970 7.448 2.412 1.00 53.16 157 ARG A CA 1
ATOM 1245 C C . ARG A 1 157 ? 18.225 6.331 1.376 1.00 53.16 157 ARG A C 1
ATOM 1247 O O . ARG A 1 157 ? 18.132 5.154 1.742 1.00 53.16 157 ARG A O 1
ATOM 1254 N N . GLU A 1 158 ? 18.602 6.674 0.144 1.00 55.97 158 GLU A N 1
ATOM 1255 C CA . GLU A 1 158 ? 18.809 5.717 -0.967 1.00 55.97 158 GLU A CA 1
ATOM 1256 C C . GLU A 1 158 ? 19.650 4.478 -0.583 1.00 55.97 158 GLU A C 1
ATOM 1258 O O . GLU A 1 158 ? 19.169 3.348 -0.682 1.00 55.97 158 GLU A O 1
ATOM 1263 N N . ASP A 1 159 ? 20.851 4.658 -0.022 1.00 57.94 159 ASP A N 1
ATOM 1264 C CA . ASP A 1 159 ? 21.775 3.539 0.248 1.00 57.94 159 ASP A CA 1
ATOM 1265 C C . ASP A 1 159 ? 21.256 2.529 1.287 1.00 57.94 159 ASP A C 1
ATOM 1267 O O . ASP A 1 159 ? 21.425 1.311 1.165 1.00 57.94 159 ASP A O 1
ATOM 1271 N N . VAL A 1 160 ? 20.616 3.016 2.353 1.00 57.28 160 VAL A N 1
ATOM 1272 C CA . VAL A 1 160 ? 20.140 2.160 3.453 1.00 57.28 160 VAL A CA 1
ATOM 1273 C C . VAL A 1 160 ? 18.815 1.493 3.088 1.00 57.28 160 VAL A C 1
ATOM 1275 O O . VAL A 1 160 ? 18.552 0.368 3.521 1.00 57.28 160 VAL A O 1
ATOM 1278 N N . GLN A 1 161 ? 17.969 2.166 2.306 1.00 58.84 161 GLN A N 1
ATOM 1279 C CA . GLN A 1 161 ? 16.662 1.656 1.893 1.00 58.84 161 GLN A CA 1
ATOM 1280 C C . GLN A 1 161 ? 16.788 0.613 0.787 1.00 58.84 161 GLN A C 1
ATOM 1282 O O . GLN A 1 161 ? 16.184 -0.451 0.918 1.00 58.84 161 GLN A O 1
ATOM 1287 N N . LEU A 1 162 ? 17.642 0.843 -0.217 1.00 61.69 162 LEU A N 1
ATOM 1288 C CA . LEU A 1 162 ? 17.968 -0.167 -1.226 1.00 61.69 162 LEU A CA 1
ATOM 1289 C C . LEU A 1 162 ? 18.548 -1.414 -0.563 1.00 61.69 162 LEU A C 1
ATOM 1291 O O . LEU A 1 162 ? 18.084 -2.524 -0.810 1.00 61.69 162 LEU A O 1
ATOM 1295 N N . LYS A 1 163 ? 19.480 -1.252 0.384 1.00 62.25 163 LYS A N 1
ATOM 1296 C CA . LYS A 1 163 ? 20.028 -2.383 1.145 1.00 62.25 163 LYS A CA 1
ATOM 1297 C C . LYS A 1 163 ? 18.950 -3.151 1.919 1.00 62.25 163 LYS A C 1
ATOM 1299 O O . LYS A 1 163 ? 19.025 -4.376 2.003 1.00 62.25 163 LYS A O 1
ATOM 1304 N N . ARG A 1 164 ? 17.941 -2.470 2.475 1.00 61.44 164 ARG A N 1
ATOM 1305 C CA . ARG A 1 164 ? 16.795 -3.113 3.149 1.00 61.44 164 ARG A CA 1
ATOM 1306 C C . ARG A 1 164 ? 15.883 -3.842 2.170 1.00 61.44 164 ARG A C 1
ATOM 1308 O O . ARG A 1 164 ? 15.497 -4.963 2.480 1.00 61.44 164 ARG A O 1
ATOM 1315 N N . LEU A 1 165 ? 15.601 -3.253 1.010 1.00 64.50 165 LEU A N 1
ATOM 1316 C CA . LEU A 1 165 ? 14.860 -3.888 -0.077 1.00 64.50 165 LEU A CA 1
ATOM 1317 C C . LEU A 1 165 ? 15.573 -5.159 -0.543 1.00 64.50 165 LEU A C 1
ATOM 1319 O O . LEU A 1 165 ? 14.989 -6.234 -0.488 1.00 64.50 165 LEU A O 1
ATOM 1323 N N . PHE A 1 166 ? 16.867 -5.082 -0.850 1.00 64.31 166 PHE A N 1
ATOM 1324 C CA . PHE A 1 166 ? 17.666 -6.258 -1.193 1.00 64.31 166 PHE A CA 1
ATOM 1325 C C . PHE A 1 166 ? 17.708 -7.293 -0.072 1.00 64.31 166 PHE A C 1
ATOM 1327 O O . PHE A 1 166 ? 17.639 -8.484 -0.351 1.00 64.31 166 PHE A O 1
ATOM 1334 N N . THR A 1 167 ? 17.797 -6.872 1.192 1.00 61.38 167 THR A N 1
ATOM 1335 C CA . THR A 1 167 ? 17.788 -7.801 2.332 1.00 61.38 167 THR A CA 1
ATOM 1336 C C . THR A 1 167 ? 16.439 -8.508 2.471 1.00 61.38 167 THR A C 1
ATOM 1338 O O . THR A 1 167 ? 16.421 -9.716 2.691 1.00 61.38 167 THR A O 1
ATOM 1341 N N . ALA A 1 168 ? 15.323 -7.788 2.333 1.00 60.53 168 ALA A N 1
ATOM 1342 C CA . ALA A 1 168 ? 13.979 -8.362 2.368 1.00 60.53 168 ALA A CA 1
ATOM 1343 C C . ALA A 1 168 ? 13.780 -9.350 1.210 1.00 60.53 168 ALA A C 1
ATOM 1345 O O . ALA A 1 168 ? 13.412 -10.501 1.428 1.00 60.53 168 ALA A O 1
ATOM 1346 N N . LEU A 1 169 ? 14.154 -8.944 -0.004 1.00 61.03 169 LEU A N 1
ATOM 1347 C CA . LEU A 1 169 ? 14.079 -9.779 -1.200 1.00 61.03 169 LEU A CA 1
ATOM 1348 C C . LEU A 1 169 ? 14.986 -11.022 -1.103 1.00 61.03 169 LEU A C 1
ATOM 1350 O O . LEU A 1 169 ? 14.557 -12.129 -1.413 1.00 61.03 169 LEU A O 1
ATOM 1354 N N . SER A 1 170 ? 16.209 -10.879 -0.579 1.00 57.66 170 SER A N 1
ATOM 1355 C CA . SER A 1 170 ? 17.153 -11.997 -0.401 1.00 57.66 170 SER A CA 1
ATOM 1356 C C . SER A 1 170 ? 16.690 -13.006 0.651 1.00 57.66 170 SER A C 1
ATOM 1358 O O . SER A 1 170 ? 16.944 -14.196 0.508 1.00 57.66 170 SER A O 1
ATOM 1360 N N . ARG A 1 171 ? 15.996 -12.563 1.708 1.00 58.25 171 ARG A N 1
ATOM 1361 C CA . ARG A 1 171 ? 15.443 -13.461 2.740 1.00 58.25 171 ARG A CA 1
ATOM 1362 C C . ARG A 1 171 ? 14.306 -14.341 2.222 1.00 58.25 171 ARG A C 1
ATOM 1364 O O . ARG A 1 171 ? 14.076 -15.409 2.788 1.00 58.25 171 ARG A O 1
ATOM 1371 N N . HIS A 1 172 ? 13.603 -13.907 1.178 1.00 51.28 172 HIS A N 1
ATOM 1372 C CA . HIS A 1 172 ? 12.509 -14.671 0.576 1.00 51.28 172 HIS A CA 1
ATOM 1373 C C . HIS A 1 172 ? 12.972 -15.702 -0.446 1.00 51.28 172 HIS A C 1
ATOM 1375 O O . HIS A 1 172 ? 12.278 -16.683 -0.682 1.00 51.28 172 HIS A O 1
ATOM 1381 N N . ALA A 1 173 ? 14.175 -15.547 -0.975 1.00 52.03 173 ALA A N 1
ATOM 1382 C CA . ALA A 1 173 ? 14.727 -16.404 -2.004 1.00 52.03 173 ALA A CA 1
ATOM 1383 C C . ALA A 1 173 ? 15.414 -17.675 -1.456 1.00 52.03 173 ALA A C 1
ATOM 1385 O O . ALA A 1 173 ? 16.464 -18.094 -1.930 1.00 52.03 173 ALA A O 1
ATOM 1386 N N . ASN A 1 174 ? 14.846 -18.285 -0.413 1.00 43.00 174 ASN A N 1
ATOM 1387 C CA . ASN A 1 174 ? 15.452 -19.430 0.279 1.00 43.00 174 ASN A CA 1
ATOM 1388 C C . ASN A 1 174 ? 15.234 -20.787 -0.420 1.00 43.00 174 ASN A C 1
ATOM 1390 O O . ASN A 1 174 ? 15.697 -21.806 0.092 1.00 43.00 174 ASN A O 1
ATOM 1394 N N . SER A 1 175 ? 14.585 -20.827 -1.588 1.00 52.22 175 SER A N 1
ATOM 1395 C CA . SER A 1 175 ? 14.762 -21.929 -2.534 1.00 52.22 175 SER A CA 1
ATOM 1396 C C . SER A 1 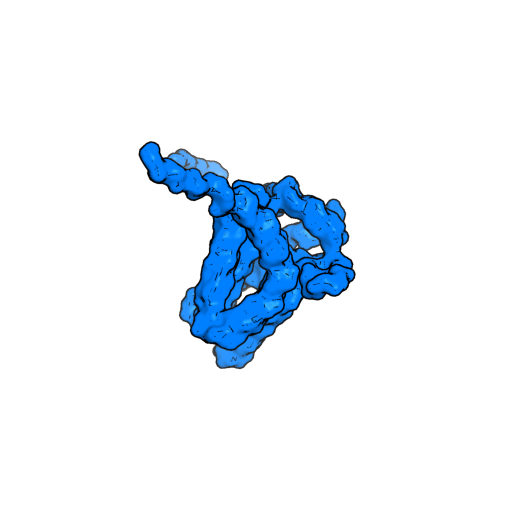175 ? 15.723 -21.466 -3.634 1.00 52.22 175 SER A C 1
ATOM 1398 O O . SER A 1 175 ? 15.539 -20.407 -4.234 1.00 52.22 175 SER A O 1
ATOM 1400 N N . GLN A 1 176 ? 16.786 -22.236 -3.882 1.00 45.56 176 GLN A N 1
ATOM 1401 C CA . GLN A 1 176 ? 17.833 -21.875 -4.846 1.00 45.56 176 GLN A CA 1
ATOM 1402 C C . GLN A 1 176 ? 17.245 -21.543 -6.237 1.00 45.56 176 GLN A C 1
ATOM 1404 O O . GLN A 1 176 ? 17.741 -20.652 -6.917 1.00 45.56 176 GLN A O 1
ATOM 1409 N N . SER A 1 177 ? 16.132 -22.187 -6.623 1.00 50.72 177 SER A N 1
ATOM 1410 C CA . SER A 1 177 ? 15.435 -21.931 -7.890 1.00 50.72 177 SER A CA 1
ATOM 1411 C C . SER A 1 177 ? 14.656 -20.614 -7.924 1.00 50.72 177 SER A C 1
ATOM 1413 O O . SER A 1 177 ? 14.622 -19.963 -8.964 1.00 50.72 177 SER A O 1
ATOM 1415 N N . GLU A 1 178 ? 14.033 -20.197 -6.816 1.00 40.06 178 GLU A N 1
ATOM 1416 C CA . GLU A 1 178 ? 13.332 -18.907 -6.751 1.00 40.06 178 GLU A CA 1
ATOM 1417 C C . GLU A 1 178 ? 14.321 -17.749 -6.619 1.00 40.06 178 GLU A C 1
ATOM 1419 O O . GLU A 1 178 ? 14.064 -16.692 -7.184 1.00 40.06 178 GLU A O 1
ATOM 1424 N N . TYR A 1 179 ? 15.480 -17.950 -5.973 1.00 41.44 179 TYR A N 1
ATOM 1425 C CA . TYR A 1 179 ? 16.586 -16.988 -6.021 1.00 41.44 179 TYR A CA 1
ATOM 1426 C C . TYR A 1 179 ? 17.112 -16.797 -7.430 1.00 41.44 179 TYR A C 1
ATOM 1428 O O . TYR A 1 179 ? 17.335 -15.660 -7.819 1.00 41.44 179 TYR A O 1
ATOM 1436 N N . ASP A 1 180 ? 17.278 -17.865 -8.207 1.00 45.31 180 ASP A N 1
ATOM 1437 C CA . ASP A 1 180 ? 17.787 -17.757 -9.572 1.00 45.31 180 ASP A CA 1
ATOM 1438 C C . ASP A 1 180 ? 16.758 -17.131 -10.526 1.00 45.31 180 ASP A C 1
ATOM 1440 O O . ASP A 1 180 ? 17.141 -16.303 -11.351 1.00 45.31 180 ASP A O 1
ATOM 1444 N N . ALA A 1 181 ? 15.459 -17.415 -10.362 1.00 44.53 181 ALA A N 1
ATOM 1445 C CA . ALA A 1 181 ? 14.380 -16.744 -11.099 1.00 44.53 181 ALA A CA 1
ATOM 1446 C C . ALA A 1 181 ? 14.246 -15.259 -10.713 1.00 44.53 181 ALA A C 1
ATOM 1448 O O . ALA A 1 181 ? 14.168 -14.382 -11.575 1.00 44.53 181 ALA A O 1
ATOM 1449 N N . PHE A 1 182 ? 14.294 -14.957 -9.415 1.00 42.31 182 PHE A N 1
ATOM 1450 C CA . PHE A 1 182 ? 14.271 -13.595 -8.888 1.00 42.31 182 PHE A CA 1
ATOM 1451 C C . PHE A 1 182 ? 15.536 -12.807 -9.279 1.00 42.31 182 PHE A C 1
ATOM 1453 O O . PHE A 1 182 ? 15.463 -11.636 -9.644 1.00 42.31 182 PHE A O 1
ATOM 1460 N N . ARG A 1 183 ? 16.705 -13.455 -9.284 1.00 43.78 183 ARG A N 1
ATOM 1461 C CA . ARG A 1 183 ? 17.986 -12.897 -9.732 1.00 43.78 183 ARG A CA 1
ATOM 1462 C C . ARG A 1 183 ? 18.004 -12.681 -11.239 1.00 43.78 183 ARG A C 1
ATOM 1464 O O . ARG A 1 183 ? 18.452 -11.624 -11.657 1.00 43.78 183 ARG A O 1
ATOM 1471 N N . GLN A 1 184 ? 17.509 -13.613 -12.056 1.00 45.03 184 GLN A N 1
ATOM 1472 C CA . GLN A 1 184 ? 17.350 -13.411 -13.504 1.00 45.03 184 GLN A CA 1
ATOM 1473 C C . GLN A 1 184 ? 16.414 -12.240 -13.817 1.00 45.03 184 GLN A C 1
ATOM 1475 O O . GLN A 1 184 ? 16.673 -11.509 -14.768 1.00 45.03 184 GLN A O 1
ATOM 1480 N N . TRP A 1 185 ? 15.390 -12.022 -12.990 1.00 44.41 185 TRP A N 1
ATOM 1481 C CA . TRP A 1 185 ? 14.457 -10.904 -13.120 1.00 44.41 185 TRP A CA 1
ATOM 1482 C C . TRP A 1 185 ? 15.052 -9.552 -12.674 1.00 44.41 185 TRP A C 1
ATOM 1484 O O . TRP A 1 185 ? 14.865 -8.545 -13.348 1.00 44.41 185 TRP A O 1
ATOM 1494 N N . MET A 1 186 ? 15.842 -9.524 -11.594 1.00 42.72 186 MET A N 1
ATOM 1495 C CA . MET A 1 186 ? 16.525 -8.314 -11.096 1.00 42.72 186 MET A CA 1
ATOM 1496 C C . MET A 1 186 ? 17.817 -7.953 -11.865 1.00 42.72 186 MET A C 1
ATOM 1498 O O . MET A 1 186 ? 18.263 -6.804 -11.825 1.00 42.72 186 MET A O 1
ATOM 1502 N N . CYS A 1 187 ? 18.455 -8.923 -12.533 1.00 44.44 187 CYS A N 1
ATOM 1503 C CA . CYS A 1 187 ? 19.786 -8.799 -13.148 1.00 44.44 187 CYS A CA 1
ATOM 1504 C C . CYS A 1 187 ? 19.918 -7.759 -14.278 1.00 44.44 187 CYS A C 1
ATOM 1506 O O . CYS A 1 187 ? 20.994 -7.163 -14.350 1.00 44.44 187 CYS A O 1
ATOM 1508 N N . PRO A 1 188 ? 18.914 -7.509 -15.144 1.00 39.59 188 PRO A N 1
ATOM 1509 C CA . PRO A 1 188 ? 19.064 -6.511 -16.203 1.00 39.59 188 PRO A CA 1
ATOM 1510 C C . PRO A 1 188 ? 19.033 -5.068 -15.680 1.00 39.59 188 PRO A C 1
ATOM 1512 O O . PRO A 1 188 ? 19.735 -4.220 -16.215 1.00 39.59 188 PRO A O 1
ATOM 1515 N N . MET A 1 189 ? 18.263 -4.797 -14.619 1.00 42.78 189 MET A N 1
ATOM 1516 C CA . MET A 1 189 ? 17.988 -3.430 -14.152 1.00 42.78 189 MET A CA 1
ATOM 1517 C C . MET A 1 189 ? 19.016 -2.878 -13.161 1.00 42.78 189 MET A C 1
ATOM 1519 O O . MET A 1 189 ? 19.352 -1.705 -13.229 1.00 42.78 189 MET A O 1
ATOM 1523 N N . PHE A 1 190 ? 19.511 -3.689 -12.219 1.00 45.12 190 PHE A N 1
ATOM 1524 C CA . PHE A 1 190 ? 20.224 -3.141 -11.053 1.00 45.12 190 PHE A CA 1
ATOM 1525 C C . PHE A 1 190 ? 21.738 -3.381 -11.045 1.00 45.12 190 PHE A C 1
ATOM 1527 O O . PHE A 1 190 ? 22.452 -2.679 -10.337 1.00 45.12 190 PHE A O 1
ATOM 1534 N N . LEU A 1 191 ? 22.276 -4.353 -11.791 1.00 41.75 191 LEU A N 1
ATOM 1535 C CA . LEU A 1 191 ? 23.692 -4.738 -11.648 1.00 41.75 191 LEU A CA 1
ATOM 1536 C C . LEU A 1 191 ? 24.672 -3.956 -12.534 1.00 41.75 191 LEU A C 1
ATOM 1538 O O . LEU A 1 191 ? 25.837 -3.850 -12.151 1.00 41.75 191 LEU A O 1
ATOM 1542 N N . GLU A 1 192 ? 24.241 -3.408 -13.672 1.00 42.59 192 GLU A N 1
ATOM 1543 C CA . GLU A 1 192 ? 25.092 -2.565 -14.533 1.00 42.59 192 GLU A CA 1
ATOM 1544 C C . GLU A 1 192 ? 25.376 -1.211 -13.864 1.00 42.59 192 GLU A C 1
ATOM 1546 O O . GLU A 1 192 ? 26.543 -0.876 -13.647 1.00 42.59 192 GLU A O 1
ATOM 1551 N N . GLU A 1 193 ? 24.344 -0.505 -13.384 1.00 45.22 193 GLU A N 1
ATOM 1552 C CA . GLU A 1 193 ? 24.526 0.724 -12.595 1.00 45.22 193 GLU A CA 1
ATOM 1553 C C . GLU A 1 193 ? 25.298 0.462 -11.293 1.00 45.22 193 GLU A C 1
ATOM 1555 O O . GLU A 1 193 ? 26.225 1.195 -10.952 1.00 45.22 193 GLU A O 1
ATOM 1560 N N . PHE A 1 194 ? 25.015 -0.634 -10.581 1.00 42.69 194 PHE A N 1
ATOM 1561 C CA . PHE A 1 194 ? 25.691 -0.932 -9.312 1.00 42.69 194 PHE A CA 1
ATOM 1562 C C . PHE A 1 194 ? 27.164 -1.349 -9.487 1.00 42.69 194 PHE A C 1
ATOM 1564 O O . PHE A 1 194 ? 28.010 -1.028 -8.646 1.00 42.69 194 PHE A O 1
ATOM 1571 N N . ARG A 1 195 ? 27.520 -2.021 -10.597 1.00 40.81 195 ARG A N 1
ATOM 1572 C CA . ARG A 1 195 ? 28.924 -2.325 -10.939 1.00 40.81 195 ARG A CA 1
ATOM 1573 C C . ARG A 1 195 ? 29.724 -1.068 -11.259 1.00 40.81 195 ARG A C 1
ATOM 1575 O O . ARG A 1 195 ? 30.903 -1.017 -10.898 1.00 40.81 195 ARG A O 1
ATOM 1582 N N . LEU A 1 196 ? 29.110 -0.087 -11.916 1.00 48.06 196 LEU A N 1
ATOM 1583 C CA . LEU A 1 196 ? 29.760 1.174 -12.273 1.00 48.06 196 LEU A CA 1
ATOM 1584 C C . LEU A 1 196 ? 29.938 2.092 -11.053 1.00 48.06 196 LEU A C 1
ATOM 1586 O O . LEU A 1 196 ? 30.983 2.727 -10.925 1.00 48.06 196 LEU A O 1
ATOM 1590 N N . THR A 1 197 ? 29.002 2.075 -10.100 1.00 44.50 197 THR A N 1
ATOM 1591 C CA . THR A 1 197 ? 29.048 2.939 -8.904 1.00 44.50 197 THR A CA 1
ATOM 1592 C C . THR A 1 197 ? 30.029 2.451 -7.823 1.00 44.50 197 THR A C 1
ATOM 1594 O O . THR A 1 197 ? 30.597 3.263 -7.093 1.00 44.50 197 THR A O 1
ATOM 1597 N N . ILE A 1 198 ? 30.304 1.140 -7.724 1.00 41.34 198 ILE A N 1
ATOM 1598 C CA . ILE A 1 198 ? 31.189 0.583 -6.673 1.00 41.34 198 ILE A CA 1
ATOM 1599 C C . ILE A 1 198 ? 32.646 0.387 -7.128 1.00 41.34 198 ILE A C 1
ATOM 1601 O O . ILE A 1 198 ? 33.564 0.497 -6.309 1.00 41.34 198 ILE A O 1
ATOM 1605 N N . LYS A 1 199 ? 32.915 0.146 -8.420 1.00 38.56 199 LYS A N 1
ATOM 1606 C CA . LYS A 1 199 ? 34.285 -0.137 -8.892 1.00 38.56 199 LYS A CA 1
ATOM 1607 C C . LYS A 1 199 ? 35.333 0.976 -8.692 1.00 38.56 199 LYS A C 1
ATOM 1609 O O . LYS A 1 199 ? 36.494 0.600 -8.532 1.00 38.56 199 LYS A O 1
ATOM 1614 N N . PRO A 1 200 ? 35.029 2.289 -8.616 1.00 44.69 200 PRO A N 1
ATOM 1615 C CA . PRO A 1 200 ? 36.089 3.277 -8.403 1.00 44.69 200 PRO A CA 1
ATOM 1616 C C . PRO A 1 200 ? 36.641 3.291 -6.969 1.00 44.69 200 PRO A C 1
ATOM 1618 O O . PRO A 1 200 ? 37.702 3.861 -6.744 1.00 44.69 200 PRO A O 1
ATOM 1621 N N . ARG A 1 201 ? 35.952 2.689 -5.985 1.00 42.16 201 ARG A N 1
ATOM 1622 C CA . ARG A 1 201 ? 36.300 2.848 -4.557 1.00 42.16 201 ARG A CA 1
ATOM 1623 C C . ARG A 1 201 ? 37.117 1.711 -3.937 1.00 42.16 201 ARG A C 1
ATOM 1625 O O . ARG A 1 201 ? 37.458 1.807 -2.764 1.00 42.16 201 ARG A O 1
ATOM 1632 N N . LEU A 1 202 ? 37.463 0.665 -4.691 1.00 40.91 202 LEU A N 1
ATOM 1633 C CA . LEU A 1 202 ? 38.214 -0.488 -4.158 1.00 40.91 202 LEU A CA 1
ATOM 1634 C C . LEU A 1 202 ? 39.628 -0.673 -4.738 1.00 40.91 202 LEU A C 1
ATOM 1636 O O . LEU A 1 202 ? 40.316 -1.595 -4.319 1.00 40.91 202 LEU A O 1
ATOM 1640 N N . ASN A 1 203 ? 40.102 0.212 -5.626 1.00 42.84 203 ASN A N 1
ATOM 1641 C CA . ASN A 1 203 ? 41.422 0.075 -6.271 1.00 42.84 203 ASN A CA 1
ATOM 1642 C C . ASN A 1 203 ? 42.480 1.117 -5.859 1.00 42.84 203 ASN A C 1
ATOM 1644 O O . ASN A 1 203 ? 43.508 1.233 -6.520 1.00 42.84 203 ASN A O 1
ATOM 1648 N N . THR A 1 204 ? 42.299 1.844 -4.755 1.00 45.53 204 THR A N 1
ATOM 1649 C CA . THR A 1 204 ? 43.342 2.742 -4.221 1.00 45.53 204 THR A CA 1
ATOM 1650 C C . THR A 1 204 ? 43.648 2.421 -2.768 1.00 45.53 204 THR A C 1
ATOM 1652 O O . THR A 1 204 ? 43.237 3.139 -1.861 1.00 45.53 204 THR A O 1
ATOM 1655 N N . SER A 1 205 ? 44.350 1.313 -2.542 1.00 40.59 205 SER A N 1
ATOM 1656 C CA . SER A 1 205 ? 45.161 1.067 -1.340 1.00 40.59 205 SER A CA 1
ATOM 1657 C C . SER A 1 205 ? 46.171 -0.046 -1.633 1.00 40.59 205 SER A C 1
ATOM 1659 O O . SER 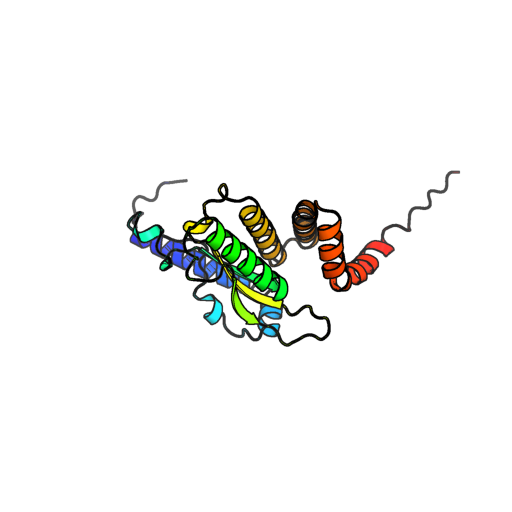A 1 205 ? 46.118 -1.133 -1.068 1.00 40.59 205 SER A O 1
ATOM 1661 N N . THR A 1 206 ? 47.102 0.216 -2.551 1.00 39.56 206 THR A N 1
ATOM 1662 C CA . THR A 1 206 ? 48.416 -0.436 -2.523 1.00 39.56 206 THR A CA 1
ATOM 1663 C C . THR A 1 206 ? 49.168 0.107 -1.312 1.00 39.56 206 THR A C 1
ATOM 1665 O O . THR A 1 206 ? 49.742 1.191 -1.362 1.00 39.56 206 THR A O 1
ATOM 1668 N N . LEU A 1 207 ? 49.107 -0.636 -0.208 1.00 34.94 207 LEU A N 1
ATOM 1669 C CA . LEU A 1 207 ? 50.058 -0.534 0.893 1.00 34.94 207 LEU A CA 1
ATOM 1670 C C . LEU A 1 207 ? 51.412 -1.036 0.379 1.00 34.94 207 LEU A C 1
ATOM 1672 O O . LEU A 1 207 ? 51.616 -2.238 0.223 1.00 34.94 207 LEU A O 1
ATOM 1676 N N . THR A 1 208 ? 52.318 -0.110 0.084 1.00 37.88 208 THR A N 1
ATOM 1677 C CA . THR A 1 208 ? 53.756 -0.382 0.051 1.00 37.88 208 THR A CA 1
ATOM 1678 C C . THR A 1 208 ? 54.228 -0.555 1.490 1.00 37.88 208 THR A C 1
ATOM 1680 O O . THR A 1 208 ? 54.153 0.382 2.283 1.00 37.88 208 THR A O 1
ATOM 1683 N N . LEU A 1 209 ? 54.654 -1.772 1.819 1.00 37.00 209 LEU A N 1
ATOM 1684 C CA . LEU A 1 209 ? 55.520 -2.057 2.955 1.00 37.00 209 LEU A CA 1
ATOM 1685 C C . LEU A 1 209 ? 56.959 -1.871 2.471 1.00 37.00 209 LEU A C 1
ATOM 1687 O O . LEU A 1 209 ? 57.406 -2.669 1.654 1.00 37.00 209 LEU A O 1
ATOM 1691 N N . ASP A 1 210 ? 57.610 -0.822 2.965 1.00 40.72 210 ASP A N 1
ATOM 1692 C CA . ASP A 1 210 ? 59.049 -0.734 3.245 1.00 40.72 210 ASP A CA 1
ATOM 1693 C C . ASP A 1 210 ? 59.230 0.194 4.457 1.00 40.72 210 ASP A C 1
ATOM 1695 O O . ASP A 1 210 ? 58.593 1.278 4.468 1.00 40.72 210 ASP A O 1
#

pLDDT: mean 70.75, std 16.74, range [34.94, 92.75]

Radius of gyration: 20.8 Å; chains: 1; bounding box: 77×42×52 Å

Secondary structure (DSSP, 8-state):
----TT--HHHHHHHHHHHHHHHHHHHIIIIIHHHHHHTT--SGGGGTT-BS----SSHHHHTSGGG-EEEEEEEEHHHHHHHHHHHHHHHHHH-PPPPSS-SEEEEEE----TTS--EEEEEEEE-TTT--TTT-HHHHHHHHHHHHHHHHTSTT-HHHHHHHHHHHHHHH--SHHHHHHHHHHHHHHHHHHHHHHHGGGSS-------